Protein AF-A0A3M1JU17-F1 (afdb_monomer_lite)

Foldseek 3Di:
DDDDDDDDDDDDPPDDPPDDDDDDDDDDDDDDDDDDDDDDDDDDPPPDPVVVVVVVVVCVCVVVCVQCVLVVLLCVLLCVLLVVVVVVDPDDDPVLSVLLNVQLVVLSVVLVVVCVVVRVDNVSSVVLSVDPVSVVSSVVSSVVSVVCVVCVVVVVVVVVVVVVVVVVVVVVVVVLVCCVVPNDPPPDPPDDRPVVVVVDPPVVVPPPDD

pLDDT: mean 74.41, std 17.69, range [31.02, 94.75]

Radius of gyration: 36.01 Å; chains: 1; bounding box: 71×90×86 Å

Secondary structure (DSSP, 8-state):
--PPP-PPPP--S-----PPPPPP-----------------------SSHHHHHHHHHHHHHHHHHHTHHHHHHHHHHTHHHHHHHHH-SS--HHHHHHHHHHHHHHHHHHHHHHHHTT--HHHHHHHHH-HHHHHHHHHHHHHHHHHHHHHHHHHHHHHHHHHHHHHHHHHHHHHHHHHHH-GGGSPTTPPPHHHHHH--GGGSSSS--

Sequence (210 aa):
MALPAKRKPPRDPLILPNEALPPVASAAQGQSGQAGQLQTQSAGRSRKRWAGATIKFLVLIVGLGVLAFPTFVVLIGGMVPTLVSILVNERPDRHRIQTIAAFNLSGVVVFLIPLWASGHTVHHAVRLMSDVYTWAVMYTAAALGVGALWLGPQVAAIVSNILAVRKRRKLEAVRAALLDEWGTDLLPEGETSPRDAIGKPDSEATCDRA

Structure (mmCIF, N/CA/C/O backbone):
data_AF-A0A3M1JU17-F1
#
_entry.id   AF-A0A3M1JU17-F1
#
loop_
_atom_site.group_PDB
_atom_site.id
_atom_site.type_symbol
_atom_site.label_atom_id
_atom_site.label_alt_id
_atom_site.label_comp_id
_atom_site.label_asym_id
_atom_site.label_entity_id
_atom_site.label_seq_id
_atom_site.pdbx_PDB_ins_code
_atom_site.Cartn_x
_atom_site.Cartn_y
_atom_site.Cartn_z
_atom_site.occupancy
_atom_site.B_iso_or_equiv
_atom_site.auth_seq_id
_atom_site.auth_comp_id
_atom_site.auth_asym_id
_atom_site.auth_atom_id
_atom_site.pdbx_PDB_model_num
ATOM 1 N N . MET A 1 1 ? -18.975 34.651 66.934 1.00 46.69 1 MET A N 1
ATOM 2 C CA . MET A 1 1 ? -19.829 34.769 65.734 1.00 46.69 1 MET A CA 1
ATOM 3 C C . MET A 1 1 ? -18.914 35.097 64.560 1.00 46.69 1 MET A C 1
ATOM 5 O O . MET A 1 1 ? -18.476 36.230 64.444 1.00 46.69 1 MET A O 1
ATOM 9 N N . ALA A 1 2 ? -18.505 34.084 63.794 1.00 46.91 2 ALA A N 1
ATOM 10 C CA . ALA A 1 2 ? -17.575 34.213 62.669 1.00 46.91 2 ALA A CA 1
ATOM 11 C C . ALA A 1 2 ? -18.160 33.444 61.476 1.00 46.91 2 ALA A C 1
ATOM 13 O O . ALA A 1 2 ? -18.538 32.284 61.622 1.00 46.91 2 ALA A O 1
ATOM 14 N N . LEU A 1 3 ? -18.296 34.110 60.329 1.00 59.66 3 LEU A N 1
ATOM 15 C CA . LEU A 1 3 ? -18.850 33.543 59.096 1.00 59.66 3 LEU A CA 1
ATOM 16 C C . LEU A 1 3 ? -17.753 32.797 58.314 1.00 59.66 3 LEU A C 1
ATOM 18 O O . LEU A 1 3 ? -16.694 33.386 58.090 1.00 59.66 3 LEU A O 1
ATOM 22 N N . PRO A 1 4 ? -17.974 31.556 57.842 1.00 55.59 4 PRO A N 1
ATOM 23 C CA . PRO A 1 4 ? -17.038 30.895 56.941 1.00 55.59 4 PRO A CA 1
ATOM 24 C C . PRO A 1 4 ? -17.289 31.216 55.457 1.00 55.59 4 PRO A C 1
ATOM 26 O O . PRO A 1 4 ? -18.412 31.402 54.991 1.00 55.59 4 PRO A O 1
ATOM 29 N N . ALA A 1 5 ? -16.176 31.263 54.726 1.00 58.47 5 ALA A N 1
ATOM 30 C CA . ALA A 1 5 ? -16.000 31.686 53.344 1.00 58.47 5 ALA A CA 1
ATOM 31 C C . ALA A 1 5 ? -16.849 30.934 52.292 1.00 58.47 5 ALA A C 1
ATOM 33 O O . ALA A 1 5 ? -16.951 29.706 52.301 1.00 58.47 5 ALA A O 1
ATOM 34 N N . LYS A 1 6 ? -17.372 31.690 51.311 1.00 51.47 6 LYS A N 1
ATOM 35 C CA . LYS A 1 6 ? -18.013 31.197 50.076 1.00 51.47 6 LYS A CA 1
ATOM 36 C C . LYS A 1 6 ? -17.068 30.259 49.307 1.00 51.47 6 LYS A C 1
ATOM 38 O O . LYS A 1 6 ? -16.064 30.711 48.761 1.00 51.47 6 LYS A O 1
ATOM 43 N N . ARG A 1 7 ? -17.425 28.977 49.184 1.00 62.12 7 ARG A N 1
ATOM 44 C CA . ARG A 1 7 ? -16.821 28.058 48.200 1.00 62.12 7 ARG A CA 1
ATOM 45 C C . ARG A 1 7 ? -17.537 28.197 46.852 1.00 62.12 7 ARG A C 1
ATOM 47 O O . ARG A 1 7 ? -18.756 28.334 46.800 1.00 62.12 7 ARG A O 1
ATOM 54 N N . LYS A 1 8 ? -16.766 28.190 45.765 1.00 58.03 8 LYS A N 1
ATOM 55 C CA . LYS A 1 8 ? -17.235 28.242 44.370 1.00 58.03 8 LYS A CA 1
ATOM 56 C C . LYS A 1 8 ? -17.681 26.837 43.917 1.00 58.03 8 LYS A C 1
ATOM 58 O O . LYS A 1 8 ? -16.968 25.890 44.245 1.00 58.03 8 LYS A O 1
ATOM 63 N N . PRO A 1 9 ? -18.794 26.674 43.176 1.00 64.00 9 PRO A N 1
ATOM 64 C CA . PRO A 1 9 ? -19.226 25.356 42.710 1.00 64.00 9 PRO A CA 1
ATOM 65 C C . PRO A 1 9 ? -18.346 24.817 41.558 1.00 64.00 9 PRO A C 1
ATOM 67 O O . PRO A 1 9 ? -17.750 25.615 40.819 1.00 64.00 9 PRO A O 1
ATOM 70 N N . PRO A 1 10 ? -18.245 23.481 41.404 1.00 58.03 10 PRO A N 1
ATOM 71 C CA . PRO A 1 10 ? -17.509 22.828 40.320 1.00 58.03 10 PRO A CA 1
ATOM 72 C C . PRO A 1 10 ? -18.199 23.047 38.963 1.00 58.03 10 PRO A C 1
ATOM 74 O O . PRO A 1 10 ? -19.417 23.163 38.880 1.00 58.03 10 PRO A O 1
ATOM 77 N N . ARG A 1 11 ? -17.404 23.165 37.892 1.00 59.81 11 ARG A N 1
ATOM 78 C CA . ARG A 1 11 ? -17.891 23.397 36.523 1.00 59.81 11 ARG A CA 1
ATOM 79 C C . ARG A 1 11 ? -18.294 22.069 35.878 1.00 59.81 11 ARG A C 1
ATOM 81 O O . ARG A 1 11 ? -17.414 21.254 35.608 1.00 59.81 11 ARG A O 1
ATOM 88 N N . ASP A 1 12 ? -19.578 21.899 35.579 1.00 60.88 12 ASP A N 1
ATOM 89 C CA . ASP A 1 12 ? -20.064 20.810 34.728 1.00 60.88 12 ASP A CA 1
ATOM 90 C C . ASP A 1 12 ? -19.633 20.999 33.258 1.00 60.88 12 ASP A C 1
ATOM 92 O O . ASP A 1 12 ? -19.662 22.123 32.748 1.00 60.88 12 ASP A O 1
ATOM 96 N N . PRO A 1 13 ? -19.264 19.921 32.539 1.00 59.16 13 PRO A N 1
ATOM 97 C CA . PRO A 1 13 ? -18.843 19.975 31.137 1.00 59.16 13 PRO A CA 1
ATOM 98 C C . PRO A 1 13 ? -19.988 19.824 30.111 1.00 59.16 13 PRO A C 1
ATOM 100 O O . PRO A 1 13 ? -19.711 19.591 28.937 1.00 59.16 13 PRO A O 1
ATOM 103 N N . LEU A 1 14 ? -21.263 19.943 30.505 1.00 55.81 14 LEU A N 1
ATOM 104 C CA . LEU A 1 14 ? -22.425 19.728 29.619 1.00 55.81 14 LEU A CA 1
ATOM 105 C C . LEU A 1 14 ? -23.250 20.995 29.336 1.00 55.81 14 LEU A C 1
ATOM 107 O O . LEU A 1 14 ? -24.473 20.944 29.260 1.00 55.81 14 LEU A O 1
ATOM 111 N N . ILE A 1 15 ? -22.587 22.133 29.125 1.00 49.81 15 ILE A N 1
ATOM 112 C CA . ILE A 1 15 ? -23.230 23.321 28.548 1.00 49.81 15 ILE A CA 1
ATOM 113 C C . ILE A 1 15 ? -22.789 23.432 27.088 1.00 49.81 15 ILE A C 1
ATOM 115 O O . ILE A 1 15 ? -21.648 23.792 26.797 1.00 49.81 15 ILE A O 1
ATOM 119 N N . LEU A 1 16 ? -23.701 23.100 26.169 1.00 60.12 16 LEU A N 1
ATOM 120 C CA . LEU A 1 16 ? -23.583 23.478 24.762 1.00 60.12 16 LEU A CA 1
ATOM 121 C C . LEU A 1 16 ? -2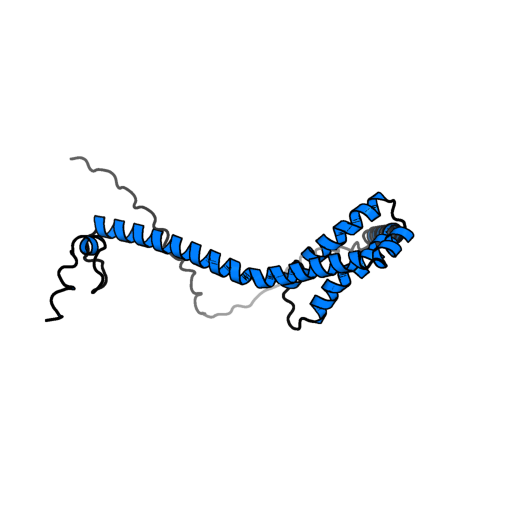3.536 25.016 24.675 1.00 60.12 16 LEU A C 1
ATOM 123 O O . LEU A 1 16 ? -24.403 25.668 25.263 1.00 60.12 16 LEU A O 1
ATOM 127 N N . PRO A 1 17 ? -22.559 25.618 23.973 1.00 55.06 17 PRO A N 1
ATOM 128 C CA . PRO A 1 17 ? -22.559 27.051 23.723 1.00 55.06 17 PRO A CA 1
ATOM 129 C C . PRO A 1 17 ? -23.814 27.428 22.934 1.00 55.06 17 PRO A C 1
ATOM 131 O O . PRO A 1 17 ? -24.043 26.931 21.832 1.00 55.06 17 PRO A O 1
ATOM 134 N N . ASN A 1 18 ? -24.629 28.296 23.525 1.00 60.44 18 ASN A N 1
ATOM 135 C CA . ASN A 1 18 ? -25.727 28.981 22.861 1.00 60.44 18 ASN A CA 1
ATOM 136 C C . ASN A 1 18 ? -25.130 29.962 21.838 1.00 60.44 18 ASN A C 1
ATOM 138 O O . ASN A 1 18 ? -24.892 31.129 22.147 1.00 60.44 18 ASN A O 1
ATOM 142 N N . GLU A 1 19 ? -24.803 29.446 20.653 1.00 53.44 19 GLU A N 1
ATOM 143 C CA . GLU A 1 19 ? -24.539 30.244 19.460 1.00 53.44 19 GLU A CA 1
ATOM 144 C C . GLU A 1 19 ? -25.809 31.028 19.122 1.00 53.44 19 GLU A C 1
ATOM 146 O O . GLU A 1 19 ? -26.894 30.478 18.922 1.00 53.44 19 GLU A O 1
ATOM 151 N N . ALA A 1 20 ? -25.648 32.344 19.130 1.00 49.22 20 ALA A N 1
ATOM 152 C CA . ALA A 1 20 ? -26.689 33.327 18.953 1.00 49.22 20 ALA A CA 1
ATOM 153 C C . ALA A 1 20 ? -27.428 33.152 17.616 1.00 49.22 20 ALA A C 1
ATOM 155 O O . ALA A 1 20 ? -26.837 33.211 16.538 1.00 49.22 20 ALA A O 1
ATOM 156 N N . LEU A 1 21 ? -28.752 33.024 17.696 1.00 51.16 21 LEU A N 1
ATOM 157 C CA . LEU A 1 21 ? -29.654 33.311 16.584 1.00 51.16 21 LEU A CA 1
ATOM 158 C C . LEU A 1 21 ? -29.414 34.757 16.095 1.00 51.16 21 LEU A C 1
ATOM 160 O O . LEU A 1 21 ? -29.373 35.669 16.928 1.00 51.16 21 LEU A O 1
ATOM 164 N N . PRO A 1 22 ? -29.268 35.009 14.781 1.00 62.84 22 PRO A N 1
ATOM 165 C CA . PRO A 1 22 ? -29.087 36.366 14.273 1.00 62.84 22 PRO A CA 1
ATOM 166 C C . PRO A 1 22 ? -30.380 37.192 14.434 1.00 62.84 22 PRO A C 1
ATOM 168 O O . PRO A 1 22 ? -31.469 36.667 14.180 1.00 62.84 22 PRO A O 1
ATOM 171 N N . PRO A 1 23 ? -30.300 38.481 14.821 1.00 58.78 23 PRO A N 1
ATOM 172 C CA . PRO A 1 23 ? -31.476 39.332 14.927 1.00 58.78 23 PRO A CA 1
ATOM 173 C C . PRO A 1 23 ? -32.033 39.706 13.549 1.00 58.78 23 PRO A C 1
ATOM 175 O O . PRO A 1 23 ? -31.312 40.052 12.612 1.00 58.78 23 PRO A O 1
ATOM 178 N N . VAL A 1 24 ? -33.357 39.633 13.470 1.00 56.91 24 VAL A N 1
ATOM 179 C CA . VAL A 1 24 ? -34.195 39.961 12.319 1.00 56.91 24 VAL A CA 1
ATOM 180 C C . VAL A 1 24 ? -34.181 41.476 12.070 1.00 56.91 24 VAL A C 1
ATOM 182 O O . VAL A 1 24 ? -34.155 42.276 13.000 1.00 56.91 24 VAL A O 1
ATOM 185 N N . ALA A 1 25 ? -34.176 41.824 10.786 1.00 50.03 25 ALA A N 1
ATOM 186 C CA . ALA A 1 25 ? -34.120 43.144 10.166 1.00 50.03 25 ALA A CA 1
ATOM 187 C C . ALA A 1 25 ? -34.830 44.314 10.881 1.00 50.03 25 ALA A C 1
ATOM 189 O O . ALA A 1 25 ? -35.977 44.195 11.305 1.00 50.03 25 ALA A O 1
ATOM 190 N N . SER A 1 26 ? -34.209 45.502 10.819 1.00 48.59 26 SER A N 1
ATOM 191 C CA . SER A 1 26 ? -34.940 46.774 10.771 1.00 48.59 26 SER A CA 1
ATOM 192 C C . SER A 1 26 ? -34.165 47.868 10.012 1.00 48.59 26 SER A C 1
ATOM 194 O O . SER A 1 26 ? -33.058 48.243 10.378 1.00 48.59 26 SER A O 1
ATOM 196 N N . ALA A 1 27 ? -34.781 48.263 8.897 1.00 38.38 27 ALA A N 1
ATOM 197 C CA . ALA A 1 27 ? -34.790 49.491 8.094 1.00 38.38 27 ALA A CA 1
ATOM 198 C C . ALA A 1 27 ? -33.829 50.699 8.299 1.00 38.38 27 ALA A C 1
ATOM 200 O O . ALA A 1 27 ? -33.464 51.075 9.406 1.00 38.38 27 ALA A O 1
ATOM 201 N N . ALA A 1 28 ? -33.682 51.404 7.157 1.00 37.22 28 ALA A N 1
ATOM 202 C CA . ALA A 1 28 ? -33.380 52.832 6.907 1.00 37.22 28 ALA A CA 1
ATOM 203 C C . ALA A 1 28 ? -31.900 53.209 6.641 1.00 37.22 28 ALA A C 1
ATOM 205 O O . ALA A 1 28 ? -31.078 53.249 7.544 1.00 37.22 28 ALA A O 1
ATOM 206 N N . GLN A 1 29 ? -31.451 53.295 5.377 1.00 37.50 29 GLN A N 1
ATOM 207 C CA . GLN A 1 29 ? -31.478 54.458 4.453 1.00 37.50 29 GLN A CA 1
ATOM 208 C C . GLN A 1 29 ? -30.711 55.712 4.919 1.00 37.50 29 GLN A C 1
ATOM 210 O O . GLN A 1 29 ? -31.086 56.367 5.882 1.00 37.50 29 GLN A O 1
ATOM 215 N N . GLY A 1 30 ? -29.704 56.095 4.122 1.00 31.02 30 GLY A N 1
ATOM 216 C CA . GLY A 1 30 ? -29.022 57.391 4.178 1.00 31.02 30 GLY A CA 1
ATOM 217 C C . GLY A 1 30 ? -27.814 57.446 3.236 1.00 31.02 30 GLY A C 1
ATOM 218 O O . GLY A 1 30 ? -26.706 57.102 3.628 1.00 31.02 30 GLY A O 1
ATOM 219 N N . GLN A 1 31 ? -28.032 57.833 1.975 1.00 45.66 31 GLN A N 1
ATOM 220 C CA . GLN A 1 31 ? -26.972 58.202 1.025 1.00 45.66 31 GLN A CA 1
ATOM 221 C C . GLN A 1 31 ? -26.433 59.598 1.358 1.00 45.66 31 GLN A C 1
ATOM 223 O O . GLN A 1 31 ? -27.247 60.489 1.570 1.00 45.66 31 GLN A O 1
ATOM 228 N N . SER A 1 32 ? -25.114 59.812 1.263 1.00 35.94 32 SER A N 1
ATOM 229 C CA . SER A 1 32 ? -24.509 61.003 0.626 1.00 35.94 32 SER A CA 1
ATOM 230 C C . SER A 1 32 ? -22.989 61.060 0.835 1.00 35.94 32 SER A C 1
ATOM 232 O O . SER A 1 32 ? -22.534 61.009 1.972 1.00 35.94 32 SER A O 1
ATOM 234 N N . GLY A 1 33 ? -22.229 61.303 -0.243 1.00 31.14 33 GLY A N 1
ATOM 235 C CA . GLY A 1 33 ? -21.039 62.165 -0.164 1.00 31.14 33 GLY A CA 1
ATOM 236 C C . GLY A 1 33 ? -19.656 61.541 -0.402 1.00 31.14 33 GLY A C 1
ATOM 237 O O . GLY A 1 33 ? -19.007 61.121 0.541 1.00 31.14 33 GLY A O 1
ATOM 238 N N . GLN A 1 34 ? -19.201 61.616 -1.661 1.00 41.78 34 GLN A N 1
ATOM 239 C CA . GLN A 1 34 ? -17.898 62.168 -2.104 1.00 41.78 34 GLN A CA 1
ATOM 240 C C . GLN A 1 34 ? -16.593 61.517 -1.586 1.00 41.78 34 GLN A C 1
ATOM 242 O O . GLN A 1 34 ? -16.254 61.540 -0.414 1.00 41.78 34 GLN A O 1
ATOM 247 N N . ALA A 1 35 ? -15.850 60.845 -2.470 1.00 41.06 35 ALA A N 1
ATOM 248 C CA . ALA A 1 35 ? -14.749 61.422 -3.261 1.00 41.06 35 ALA A CA 1
ATOM 249 C C . ALA A 1 35 ? -13.512 61.781 -2.413 1.00 41.06 35 ALA A C 1
ATOM 251 O O . ALA A 1 35 ? -13.408 62.861 -1.846 1.00 41.06 35 ALA A O 1
ATOM 252 N N . GLY A 1 36 ? -12.539 60.868 -2.399 1.00 33.03 36 GLY A N 1
ATOM 253 C CA . GLY A 1 36 ? -11.222 61.069 -1.802 1.00 33.03 36 GLY A CA 1
ATOM 254 C C . GLY A 1 36 ? -10.227 60.083 -2.400 1.00 33.03 36 GLY A C 1
ATOM 255 O O . GLY A 1 36 ? -10.237 58.898 -2.086 1.00 33.03 36 GLY A O 1
ATOM 256 N N . GLN A 1 37 ? -9.421 60.585 -3.328 1.00 46.69 37 GLN A N 1
ATOM 257 C CA . GLN A 1 37 ? -8.329 59.888 -3.994 1.00 46.69 37 GLN A CA 1
ATOM 258 C C . GLN A 1 37 ? -7.306 59.354 -2.984 1.00 46.69 37 GLN A C 1
ATOM 260 O O . GLN A 1 37 ? -6.842 60.121 -2.149 1.00 46.69 37 GLN A O 1
ATOM 265 N N . LEU A 1 38 ? -6.835 58.118 -3.166 1.00 4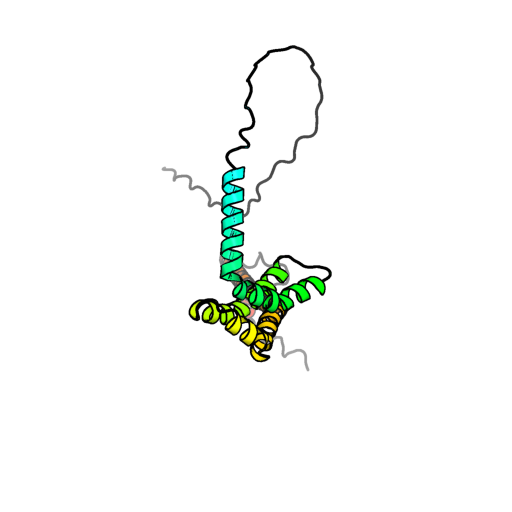7.09 38 LEU A N 1
ATOM 266 C CA . LEU A 1 38 ? -5.427 57.786 -2.945 1.00 47.09 38 LEU A CA 1
ATOM 267 C C . LEU A 1 38 ? -4.954 56.849 -4.055 1.00 47.09 38 LEU A C 1
ATOM 269 O O . LEU A 1 38 ? -5.344 55.688 -4.166 1.00 47.09 38 LEU A O 1
ATOM 273 N N . GLN A 1 39 ? -4.124 57.430 -4.912 1.00 53.19 39 GLN A N 1
ATOM 274 C CA . GLN A 1 39 ? -3.274 56.740 -5.861 1.00 53.19 39 GLN A CA 1
ATOM 275 C C . GLN A 1 39 ? -2.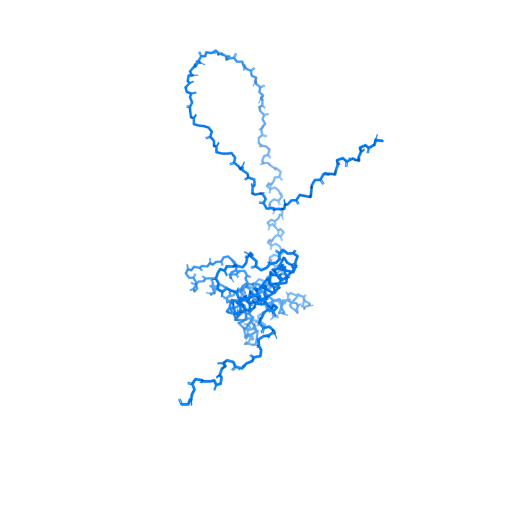296 55.839 -5.100 1.00 53.19 39 GLN A C 1
ATOM 277 O O . GLN A 1 39 ? -1.525 56.340 -4.286 1.00 53.19 39 GLN A O 1
ATOM 282 N N . THR A 1 40 ? -2.224 54.561 -5.474 1.00 42.47 40 THR A N 1
ATOM 283 C CA . THR A 1 40 ? -0.989 53.779 -5.323 1.00 42.47 40 THR A CA 1
ATOM 284 C C . THR A 1 40 ? -0.735 52.972 -6.593 1.00 42.47 40 THR A C 1
ATOM 286 O O . THR A 1 40 ? -1.218 51.864 -6.793 1.00 42.47 40 THR A O 1
ATOM 289 N N . GLN A 1 41 ? -0.043 53.648 -7.504 1.00 49.00 41 GLN A N 1
ATOM 290 C CA . GLN A 1 41 ? 1.069 53.187 -8.335 1.00 49.00 41 GLN A CA 1
ATOM 291 C C . GLN A 1 41 ? 1.280 51.667 -8.529 1.00 49.00 41 GLN A C 1
ATOM 293 O O . GLN A 1 41 ? 1.592 50.923 -7.606 1.00 49.00 41 GLN A O 1
ATOM 298 N N . SER A 1 42 ? 1.228 51.272 -9.808 1.00 49.91 42 SER A N 1
ATOM 299 C CA . SER A 1 42 ? 2.162 50.384 -10.520 1.00 49.91 42 SER A CA 1
ATOM 300 C C . SER A 1 42 ? 2.991 49.384 -9.694 1.00 49.91 42 SER A C 1
ATOM 302 O O . SER A 1 42 ? 4.043 49.723 -9.154 1.00 49.91 42 SER A O 1
ATOM 304 N N . ALA A 1 43 ? 2.651 48.099 -9.822 1.00 41.72 43 ALA A N 1
ATOM 305 C CA . ALA A 1 43 ? 3.621 47.013 -9.714 1.00 41.72 43 ALA A CA 1
ATOM 306 C C . ALA A 1 43 ? 3.583 46.172 -10.997 1.00 41.72 43 ALA A C 1
ATOM 308 O O . ALA A 1 43 ? 2.747 45.284 -11.180 1.00 41.72 43 ALA A O 1
ATOM 309 N N . GLY A 1 44 ? 4.504 46.490 -11.909 1.00 41.81 44 GLY A N 1
ATOM 310 C CA . GLY A 1 44 ? 4.810 45.685 -13.081 1.00 41.81 44 GLY A CA 1
ATOM 311 C C . GLY A 1 44 ? 5.060 44.233 -12.678 1.00 41.81 44 GLY A C 1
ATOM 312 O O . GLY A 1 44 ? 5.905 43.915 -11.842 1.00 41.81 44 GLY A O 1
ATOM 313 N N . ARG A 1 45 ? 4.284 43.341 -13.286 1.00 52.78 45 ARG A N 1
ATOM 314 C CA . ARG A 1 45 ? 4.333 41.897 -13.100 1.00 52.78 45 ARG A CA 1
ATOM 315 C C . ARG A 1 45 ? 5.719 41.371 -13.504 1.00 52.78 45 ARG A C 1
ATOM 317 O O . ARG A 1 45 ? 5.965 41.086 -14.673 1.00 52.78 45 ARG A O 1
ATOM 324 N N . SER A 1 46 ? 6.613 41.202 -12.531 1.00 53.44 46 SER A N 1
ATOM 325 C CA . SER A 1 46 ? 7.906 40.517 -12.678 1.00 53.44 46 SER A CA 1
ATOM 326 C C . SER A 1 46 ? 7.692 39.012 -12.903 1.00 53.44 46 SER A C 1
ATOM 328 O O . SER A 1 46 ? 7.904 38.165 -12.040 1.00 53.44 46 SER A O 1
ATOM 330 N N . ARG A 1 47 ? 7.226 38.659 -14.103 1.00 56.72 47 ARG A N 1
ATOM 331 C CA . ARG A 1 47 ? 7.032 37.284 -14.578 1.00 56.72 47 ARG A CA 1
ATOM 332 C C . ARG A 1 47 ? 8.233 36.871 -15.434 1.00 56.72 47 ARG A C 1
ATOM 334 O O . ARG A 1 47 ? 8.063 36.487 -16.582 1.00 56.72 47 ARG A O 1
ATOM 341 N N . LYS A 1 48 ? 9.469 37.022 -14.936 1.00 52.38 48 LYS A N 1
ATOM 342 C CA . LYS A 1 48 ? 10.661 36.650 -15.735 1.00 52.38 48 LYS A CA 1
ATOM 343 C C . LYS A 1 48 ? 11.771 35.896 -15.003 1.00 52.38 48 LYS A C 1
ATOM 345 O O . LYS A 1 48 ? 12.682 35.401 -15.652 1.00 52.38 48 LYS A O 1
ATOM 350 N N . ARG A 1 49 ? 11.667 35.688 -13.684 1.00 52.19 49 ARG A N 1
ATOM 351 C CA . ARG A 1 49 ? 12.611 34.823 -12.938 1.00 52.19 49 ARG A CA 1
ATOM 352 C C . ARG A 1 49 ? 12.189 33.348 -12.880 1.00 52.19 49 ARG A C 1
ATOM 354 O O . ARG A 1 49 ? 12.984 32.508 -12.483 1.00 52.19 49 ARG A O 1
ATOM 361 N N . TRP A 1 50 ? 10.959 33.026 -13.290 1.00 53.59 50 TRP A N 1
ATOM 362 C CA . TRP A 1 50 ? 10.385 31.679 -13.151 1.00 53.59 50 TRP A CA 1
ATOM 363 C C . TRP A 1 50 ? 10.524 30.835 -14.428 1.00 53.59 50 TRP A C 1
ATOM 365 O O . TRP A 1 50 ? 10.478 29.613 -14.353 1.00 53.59 50 TRP A O 1
ATOM 375 N N . ALA A 1 51 ? 10.771 31.457 -15.589 1.00 57.91 51 ALA A N 1
ATOM 376 C CA . ALA A 1 51 ? 10.995 30.750 -16.857 1.00 57.91 51 ALA A CA 1
ATOM 377 C C . ALA A 1 51 ? 12.346 30.001 -16.882 1.00 57.91 51 ALA A C 1
ATOM 379 O O . ALA A 1 51 ? 12.428 28.864 -17.329 1.00 57.91 51 ALA A O 1
ATOM 380 N N . GLY A 1 52 ? 13.410 30.592 -16.326 1.00 61.12 52 GLY A N 1
ATOM 381 C CA . GLY A 1 52 ? 14.716 29.923 -16.230 1.00 61.12 52 GLY A CA 1
ATOM 382 C C . GLY A 1 52 ? 14.743 28.786 -15.202 1.00 61.12 52 GLY A C 1
ATOM 383 O O . GLY A 1 52 ? 15.405 27.776 -15.420 1.00 61.12 52 GLY A O 1
ATOM 384 N N . ALA A 1 53 ? 13.999 28.925 -14.100 1.00 71.31 53 ALA A N 1
ATOM 385 C CA . ALA A 1 53 ? 13.858 27.873 -13.093 1.00 71.31 53 ALA A CA 1
ATOM 386 C C . ALA A 1 53 ? 13.018 26.696 -13.614 1.00 71.31 53 ALA A C 1
ATOM 388 O O . ALA A 1 53 ? 13.390 25.548 -13.403 1.00 71.31 53 ALA A O 1
ATOM 389 N N . THR A 1 54 ? 11.941 26.972 -14.355 1.00 79.69 54 THR A N 1
ATOM 390 C CA . THR A 1 54 ? 11.101 25.931 -14.973 1.00 79.69 54 THR A CA 1
ATOM 391 C C . THR A 1 54 ? 11.825 25.181 -16.086 1.00 79.69 54 THR A C 1
ATOM 393 O O . THR A 1 54 ? 11.734 23.961 -16.122 1.00 79.69 54 THR A O 1
ATOM 396 N N . ILE A 1 55 ? 12.615 25.852 -16.933 1.00 82.88 55 ILE A N 1
ATOM 397 C CA . ILE A 1 55 ? 13.412 25.172 -17.970 1.00 82.88 55 ILE A CA 1
ATOM 398 C C . ILE A 1 55 ? 14.520 24.312 -17.347 1.00 82.88 55 ILE A C 1
ATOM 400 O O . ILE A 1 55 ? 14.688 23.165 -17.746 1.00 82.88 55 ILE A O 1
ATOM 404 N N . LYS A 1 56 ? 15.244 24.806 -16.331 1.00 81.06 56 LYS A N 1
ATOM 405 C CA . LYS A 1 56 ? 16.250 23.998 -15.613 1.00 81.06 56 LYS A CA 1
ATOM 406 C C . LYS A 1 56 ? 15.625 22.794 -14.909 1.00 81.06 56 LYS A C 1
ATOM 408 O O . LYS A 1 56 ? 16.194 21.711 -14.948 1.00 81.06 56 LYS A O 1
ATOM 413 N N . PHE A 1 57 ? 14.451 22.972 -14.308 1.00 85.00 57 PHE A N 1
ATOM 414 C CA . PHE A 1 57 ? 13.691 21.889 -13.690 1.00 85.00 57 PHE A CA 1
ATOM 415 C C . PHE A 1 57 ? 13.203 20.865 -14.725 1.00 85.00 57 PHE A C 1
ATOM 417 O O . PHE A 1 57 ? 13.306 19.667 -14.491 1.00 85.00 57 PHE A O 1
ATOM 424 N N . LEU A 1 58 ? 12.754 21.315 -15.899 1.00 86.12 58 LEU A N 1
ATOM 425 C CA . LEU A 1 58 ? 12.345 20.440 -16.996 1.00 86.12 58 LEU A CA 1
ATOM 426 C C . LEU A 1 58 ? 13.532 19.649 -17.563 1.00 86.12 58 LEU A C 1
ATOM 428 O O . LEU A 1 58 ? 13.421 18.447 -17.755 1.00 86.12 58 LEU A O 1
ATOM 432 N N . VAL A 1 59 ? 14.684 20.292 -17.779 1.00 83.62 59 VAL A N 1
ATOM 433 C CA . VAL A 1 59 ? 15.913 19.625 -18.245 1.00 83.62 59 VAL A CA 1
ATOM 434 C C . VAL A 1 59 ? 16.437 18.641 -17.200 1.00 83.62 59 VAL A C 1
ATOM 436 O O . VAL A 1 59 ? 16.871 17.554 -17.564 1.00 83.62 59 VAL A O 1
ATOM 439 N N . LEU A 1 60 ? 16.344 18.972 -15.909 1.00 80.44 60 LEU A N 1
ATOM 440 C CA . LEU A 1 60 ? 16.651 18.042 -14.822 1.00 80.44 60 LEU A CA 1
ATOM 441 C C . LEU A 1 60 ? 15.703 16.834 -14.845 1.00 80.44 60 LEU A C 1
ATOM 443 O O . LEU A 1 60 ? 16.170 15.707 -14.758 1.00 80.44 60 LEU A O 1
ATOM 447 N N . ILE A 1 61 ? 14.393 17.053 -15.006 1.00 79.12 61 ILE A N 1
ATOM 448 C CA . ILE A 1 61 ? 13.392 15.981 -15.107 1.00 79.12 61 ILE A CA 1
ATOM 449 C C . ILE A 1 61 ? 13.639 15.104 -16.331 1.00 79.12 61 ILE A C 1
ATOM 451 O O . ILE A 1 61 ? 13.559 13.888 -16.223 1.00 79.12 61 ILE A O 1
ATOM 455 N N . VAL A 1 62 ? 13.946 15.695 -17.484 1.00 78.38 62 VAL A N 1
ATOM 456 C CA . VAL A 1 62 ? 14.203 14.952 -18.722 1.00 78.38 62 VAL A CA 1
ATOM 457 C C . VAL A 1 62 ? 15.534 14.205 -18.634 1.00 78.38 62 VAL A C 1
ATOM 459 O O . VAL A 1 62 ? 15.590 13.032 -18.984 1.00 78.38 62 VAL A O 1
ATOM 462 N N . GLY A 1 63 ? 16.589 14.828 -18.105 1.00 73.12 63 GLY A N 1
ATOM 463 C CA . GLY A 1 63 ? 17.892 14.191 -17.898 1.00 73.12 63 GLY A CA 1
ATOM 464 C C . GLY A 1 63 ? 17.832 13.048 -16.883 1.00 73.12 63 GLY A C 1
ATOM 465 O O . GLY A 1 63 ? 18.342 11.961 -17.149 1.00 73.12 63 GLY A O 1
ATOM 466 N N . LEU A 1 64 ? 17.133 13.253 -15.762 1.00 70.69 64 LEU A N 1
ATOM 467 C CA . LEU A 1 64 ? 16.827 12.193 -14.803 1.00 70.69 64 LEU A CA 1
ATOM 468 C C . LEU A 1 64 ? 15.922 11.132 -15.438 1.00 70.69 64 LEU A C 1
ATOM 470 O O . LEU A 1 64 ? 16.123 9.953 -15.197 1.00 70.69 64 LEU A O 1
ATOM 474 N N . GLY A 1 65 ? 14.980 11.535 -16.291 1.00 70.69 65 GLY A N 1
ATOM 475 C CA . GLY A 1 65 ? 14.072 10.666 -17.036 1.00 70.69 65 GLY A CA 1
ATOM 476 C C . GLY A 1 65 ? 14.784 9.689 -17.965 1.00 70.69 65 GLY A C 1
ATOM 477 O O . GLY A 1 65 ? 14.459 8.506 -17.982 1.00 70.69 65 GLY A O 1
ATOM 478 N N . VAL A 1 66 ? 15.796 10.169 -18.689 1.00 70.62 66 VAL A N 1
ATOM 479 C CA . VAL A 1 66 ? 16.637 9.347 -19.569 1.00 70.62 66 VAL A CA 1
ATOM 480 C C . VAL A 1 66 ? 17.519 8.402 -18.752 1.00 70.62 66 VAL A C 1
ATOM 482 O O . VAL A 1 66 ? 17.599 7.217 -19.069 1.00 70.62 66 VAL A O 1
ATOM 485 N N . LEU A 1 67 ? 18.127 8.884 -17.663 1.00 67.25 67 LEU A N 1
ATOM 486 C CA . LEU A 1 67 ? 18.946 8.049 -16.777 1.00 67.25 67 LEU A CA 1
ATOM 487 C C . LEU A 1 67 ? 18.107 6.994 -16.028 1.00 67.25 67 LEU A C 1
ATOM 489 O O . LEU A 1 67 ? 18.564 5.888 -15.760 1.00 67.25 67 LEU A O 1
ATOM 493 N N . ALA A 1 68 ? 16.855 7.329 -15.725 1.00 77.81 68 ALA A N 1
ATOM 494 C CA . ALA A 1 68 ? 15.897 6.492 -15.022 1.00 77.81 68 ALA A CA 1
ATOM 495 C C . ALA A 1 68 ? 14.964 5.729 -15.976 1.00 77.81 68 ALA A C 1
ATOM 497 O O . ALA A 1 68 ? 13.992 5.128 -15.517 1.00 77.81 68 ALA A O 1
ATOM 498 N N . PHE A 1 69 ? 15.242 5.695 -17.284 1.00 83.06 69 PHE A N 1
ATOM 499 C CA . PHE A 1 69 ? 14.405 5.006 -18.273 1.00 83.06 69 PHE A CA 1
ATOM 500 C C . PHE A 1 69 ? 14.040 3.558 -17.879 1.00 83.06 69 PHE A C 1
ATOM 502 O O . PHE A 1 69 ? 12.853 3.225 -17.915 1.00 83.06 69 PHE A O 1
ATOM 509 N N . PRO A 1 70 ? 14.977 2.711 -17.393 1.00 83.38 70 PRO A N 1
ATOM 510 C CA . PRO A 1 70 ? 14.640 1.359 -16.936 1.00 83.38 70 PRO A CA 1
ATOM 511 C C . PRO A 1 70 ? 13.625 1.353 -15.785 1.00 83.38 70 PRO A C 1
ATOM 513 O O . PRO A 1 70 ? 12.776 0.470 -15.701 1.00 83.38 70 PRO A O 1
ATOM 516 N N . THR A 1 71 ? 13.684 2.357 -14.906 1.00 85.12 71 THR A N 1
ATOM 517 C CA . THR A 1 71 ? 12.774 2.485 -13.761 1.00 85.12 71 THR A CA 1
ATOM 518 C C . THR A 1 71 ? 11.378 2.918 -14.200 1.00 85.12 71 THR A C 1
ATOM 520 O O . THR A 1 71 ? 10.399 2.401 -13.671 1.00 85.12 71 THR A O 1
ATOM 523 N N . PHE A 1 72 ? 11.268 3.788 -15.212 1.00 85.44 72 PHE A N 1
ATOM 524 C CA . PHE A 1 72 ? 9.982 4.181 -15.791 1.00 85.44 72 PHE A CA 1
ATOM 525 C C . PHE A 1 72 ? 9.278 3.003 -16.457 1.00 85.44 72 PHE A C 1
ATOM 527 O O . PHE A 1 72 ? 8.078 2.837 -16.265 1.00 85.44 72 PHE A O 1
ATOM 534 N N . VAL A 1 73 ? 10.014 2.159 -17.186 1.00 86.25 73 VAL A N 1
ATOM 535 C CA . VAL A 1 73 ? 9.454 0.952 -17.813 1.00 86.25 73 VAL A CA 1
ATOM 536 C C . VAL A 1 73 ? 8.861 0.016 -16.756 1.00 86.25 73 VAL A C 1
ATOM 538 O O . VAL A 1 73 ? 7.710 -0.399 -16.880 1.00 86.25 73 VAL A O 1
ATOM 541 N N . VAL A 1 74 ? 9.609 -0.256 -15.681 1.00 87.12 74 VAL A N 1
ATOM 542 C CA . VAL A 1 74 ? 9.136 -1.111 -14.579 1.00 87.12 74 VAL A CA 1
ATOM 543 C C . VAL A 1 74 ? 7.972 -0.472 -13.822 1.00 87.12 74 VAL A C 1
ATOM 545 O O . VAL A 1 74 ? 7.027 -1.168 -13.467 1.00 87.12 74 VAL A O 1
ATOM 548 N N . LEU A 1 75 ? 7.998 0.844 -13.595 1.00 88.25 75 LEU A N 1
ATOM 549 C CA . LEU A 1 75 ? 6.909 1.559 -12.926 1.00 88.25 75 LEU A CA 1
ATOM 550 C C . LEU A 1 75 ? 5.623 1.542 -13.751 1.00 88.25 75 LEU A C 1
ATOM 552 O O . LEU A 1 75 ? 4.567 1.242 -13.205 1.00 88.25 75 LEU A O 1
ATOM 556 N N . ILE A 1 76 ? 5.693 1.835 -15.050 1.00 87.50 76 ILE A N 1
ATOM 557 C CA . ILE A 1 76 ? 4.515 1.831 -15.927 1.00 87.50 76 ILE A CA 1
ATOM 558 C C . ILE A 1 76 ? 3.930 0.420 -16.009 1.00 87.50 76 ILE A C 1
ATOM 560 O O . ILE A 1 76 ? 2.724 0.266 -15.838 1.00 87.50 76 ILE A O 1
ATOM 564 N N . GLY A 1 77 ? 4.773 -0.602 -16.199 1.00 87.69 77 GLY A N 1
ATOM 565 C CA . GLY A 1 77 ? 4.336 -2.000 -16.219 1.00 87.69 77 GLY A CA 1
ATOM 566 C C . GLY A 1 77 ? 3.745 -2.455 -14.881 1.00 87.69 77 GLY A C 1
ATOM 567 O O . GLY A 1 77 ? 2.655 -3.020 -14.836 1.00 87.69 77 GLY A O 1
ATOM 568 N N . GLY A 1 78 ? 4.415 -2.146 -13.771 1.00 85.81 78 GLY A N 1
ATOM 569 C CA . GLY A 1 78 ? 3.993 -2.573 -12.437 1.00 85.81 78 GLY A CA 1
ATOM 570 C C . GLY A 1 78 ? 2.772 -1.840 -11.888 1.00 85.81 78 GLY A C 1
ATOM 571 O O . GLY A 1 78 ? 2.013 -2.416 -11.111 1.00 85.81 78 GLY A O 1
ATOM 572 N N . MET A 1 79 ? 2.526 -0.605 -12.333 1.00 89.50 79 MET A N 1
ATOM 573 C CA . MET A 1 79 ? 1.335 0.168 -11.975 1.00 89.50 79 MET A CA 1
ATOM 574 C C . MET A 1 79 ? 0.092 -0.216 -12.791 1.00 89.50 79 MET A C 1
ATOM 576 O O . MET A 1 79 ? -0.999 0.244 -12.449 1.00 89.50 79 MET A O 1
ATOM 580 N N . VAL A 1 80 ? 0.186 -1.077 -13.815 1.00 91.19 80 VAL A N 1
ATOM 581 C CA . VAL A 1 80 ? -0.979 -1.534 -14.607 1.00 91.19 80 VAL A CA 1
ATOM 582 C C . VAL A 1 80 ? -2.158 -2.002 -13.738 1.00 91.19 80 VAL A C 1
ATOM 584 O O . VAL A 1 80 ? -3.274 -1.544 -13.984 1.00 91.19 80 VAL A O 1
ATOM 587 N N . PRO A 1 81 ? -1.981 -2.817 -12.680 1.00 85.44 81 PRO A N 1
ATOM 588 C CA . PRO A 1 81 ? -3.100 -3.250 -11.844 1.00 85.44 81 PRO A CA 1
ATOM 589 C C . PRO A 1 81 ? -3.796 -2.086 -11.118 1.00 85.44 81 PRO A C 1
ATOM 591 O O . PRO A 1 81 ? -5.006 -2.129 -10.899 1.00 85.44 81 PRO A O 1
ATOM 594 N N . THR A 1 82 ? -3.069 -1.013 -10.780 1.00 88.62 82 THR A N 1
ATOM 595 C CA . THR A 1 82 ? -3.676 0.200 -10.202 1.00 88.62 82 THR A CA 1
ATOM 596 C C . THR A 1 82 ? -4.516 0.945 -11.233 1.00 88.62 82 THR A C 1
ATOM 598 O O . THR A 1 82 ? -5.628 1.361 -10.915 1.00 88.62 82 THR A O 1
ATOM 601 N N . LEU A 1 83 ? -4.049 1.030 -12.483 1.00 88.25 83 LEU A N 1
ATOM 602 C CA . LEU A 1 83 ? -4.814 1.612 -13.586 1.00 88.25 83 LEU A CA 1
ATOM 603 C C . LEU A 1 83 ? -6.093 0.812 -13.831 1.00 88.25 83 LEU A C 1
ATOM 605 O O . LEU A 1 83 ? -7.174 1.393 -13.862 1.00 88.25 83 LEU A O 1
ATOM 609 N N . VAL A 1 84 ? -5.991 -0.520 -13.896 1.00 86.69 84 VAL A N 1
ATOM 610 C CA . VAL A 1 84 ? -7.155 -1.412 -14.012 1.00 86.69 84 VAL A CA 1
ATOM 611 C C . VAL A 1 84 ? -8.145 -1.150 -12.879 1.00 86.69 84 VAL A C 1
ATOM 613 O O . VAL A 1 84 ? -9.337 -1.004 -13.131 1.00 86.69 84 VAL A O 1
ATOM 616 N N . SER A 1 85 ? -7.667 -1.004 -11.640 1.00 84.38 85 SER A N 1
ATOM 617 C CA . SER A 1 85 ? -8.546 -0.701 -10.506 1.00 84.38 85 SER A CA 1
ATOM 618 C C . SER A 1 85 ? -9.257 0.649 -10.640 1.00 84.38 85 SER A C 1
ATOM 620 O O . SER A 1 85 ? -10.393 0.775 -10.203 1.00 84.38 85 SER A O 1
ATOM 622 N N . ILE A 1 86 ? -8.642 1.659 -11.256 1.00 86.38 86 ILE A N 1
ATOM 623 C CA . ILE A 1 86 ? -9.298 2.951 -11.495 1.00 86.38 86 ILE A CA 1
ATOM 624 C C . ILE A 1 86 ? -10.369 2.797 -12.580 1.00 86.38 86 ILE A C 1
ATOM 626 O O . ILE A 1 86 ? -11.465 3.322 -12.423 1.00 86.38 86 ILE A O 1
ATOM 630 N N . LEU A 1 87 ? -10.072 2.045 -13.644 1.00 87.38 87 LEU A N 1
ATOM 631 C CA . LEU A 1 87 ? -10.978 1.851 -14.779 1.00 87.38 87 LEU A CA 1
ATOM 632 C C . LEU A 1 87 ? -12.206 0.997 -14.432 1.00 87.38 87 LEU A C 1
ATOM 634 O O . LEU A 1 87 ? -13.301 1.294 -14.895 1.00 87.38 87 LEU A O 1
ATOM 638 N N . VAL A 1 88 ? -12.041 -0.053 -13.625 1.00 86.69 88 VAL A N 1
ATOM 639 C CA . VAL A 1 88 ? -13.132 -0.973 -13.246 1.00 86.69 88 VAL A CA 1
ATOM 640 C C . VAL A 1 88 ? -14.150 -0.310 -12.308 1.00 86.69 88 VAL A C 1
ATOM 642 O O . VAL A 1 88 ? -15.278 -0.773 -12.169 1.00 86.69 88 VAL A O 1
ATOM 645 N N . ASN A 1 89 ? -13.770 0.778 -11.641 1.00 80.44 89 ASN A N 1
ATOM 646 C CA . ASN A 1 89 ? -14.540 1.355 -10.554 1.00 80.44 89 ASN A CA 1
ATOM 647 C C . ASN A 1 89 ? -15.302 2.613 -10.993 1.00 80.44 89 ASN A C 1
ATOM 649 O O . ASN A 1 89 ? -14.720 3.684 -11.109 1.00 80.44 89 ASN A O 1
ATOM 653 N N . GLU A 1 90 ? -16.626 2.505 -11.132 1.00 74.56 90 GLU A N 1
ATOM 654 C CA . GLU A 1 90 ? -17.508 3.617 -11.541 1.00 74.56 90 GLU A CA 1
ATOM 655 C C . GLU A 1 90 ? -17.547 4.775 -10.529 1.00 74.56 90 GLU A C 1
ATOM 657 O O . GLU A 1 90 ? -17.722 5.937 -10.893 1.00 74.56 90 GLU A O 1
ATOM 662 N N . ARG A 1 91 ? -17.374 4.464 -9.237 1.00 78.88 91 ARG A N 1
ATOM 663 C CA . ARG A 1 91 ? -17.285 5.447 -8.145 1.00 78.88 91 ARG A CA 1
ATOM 664 C C . ARG A 1 91 ? -15.963 5.288 -7.404 1.00 78.88 91 ARG A C 1
ATOM 666 O O . ARG A 1 91 ? -15.899 4.597 -6.379 1.00 78.88 91 ARG A O 1
ATOM 673 N N . PRO A 1 92 ? -14.882 5.868 -7.937 1.00 73.19 92 PRO A N 1
ATOM 674 C CA . PRO A 1 92 ? -13.600 5.856 -7.268 1.00 73.19 92 PRO A CA 1
ATOM 675 C C . PRO A 1 92 ? -13.621 6.841 -6.096 1.00 73.19 92 PRO A C 1
ATOM 677 O O . PRO A 1 92 ? -13.619 8.055 -6.288 1.00 73.19 92 PRO A O 1
ATOM 680 N N . ASP A 1 93 ? -13.628 6.337 -4.866 1.00 85.75 93 ASP A N 1
ATOM 681 C CA . ASP A 1 93 ? -13.292 7.163 -3.715 1.00 85.75 93 ASP A CA 1
ATOM 682 C C . ASP A 1 93 ? -11.768 7.331 -3.640 1.00 85.75 93 ASP A C 1
ATOM 684 O O . ASP A 1 93 ? -10.987 6.420 -3.939 1.00 85.75 93 ASP A O 1
ATOM 688 N N . ARG A 1 94 ? -11.330 8.535 -3.261 1.00 84.25 94 ARG A N 1
ATOM 689 C CA . ARG A 1 94 ? -9.907 8.897 -3.265 1.00 84.25 94 ARG A CA 1
ATOM 690 C C . ARG A 1 94 ? -9.082 7.992 -2.349 1.00 84.25 94 ARG A C 1
ATOM 692 O O . ARG A 1 94 ? -7.934 7.695 -2.670 1.00 84.25 94 ARG A O 1
ATOM 699 N N . HIS A 1 95 ? -9.665 7.545 -1.240 1.00 88.06 95 HIS A N 1
ATOM 700 C CA . HIS A 1 95 ? -8.987 6.717 -0.250 1.00 88.06 95 HIS A CA 1
ATOM 701 C C . HIS A 1 95 ? -8.759 5.291 -0.757 1.00 88.06 95 HIS A C 1
ATOM 703 O O . HIS A 1 95 ? -7.639 4.799 -0.668 1.00 88.06 95 HIS A O 1
ATOM 709 N N . ARG A 1 96 ? -9.754 4.662 -1.391 1.00 87.00 96 ARG A N 1
ATOM 710 C CA . ARG A 1 96 ? -9.638 3.318 -1.970 1.00 87.00 96 ARG A CA 1
ATOM 711 C C . ARG A 1 96 ? -8.556 3.225 -3.028 1.00 87.00 96 ARG A C 1
ATOM 713 O O . ARG A 1 96 ? -7.739 2.308 -2.980 1.00 87.00 96 ARG A O 1
ATOM 720 N N . ILE A 1 97 ? -8.513 4.192 -3.948 1.00 88.50 97 ILE A N 1
ATOM 721 C CA . ILE A 1 97 ? -7.451 4.239 -4.960 1.00 88.50 97 ILE A CA 1
ATOM 722 C C . ILE A 1 97 ? -6.091 4.402 -4.284 1.00 88.50 97 ILE A C 1
ATOM 724 O O . ILE A 1 97 ? -5.159 3.684 -4.631 1.00 88.50 97 ILE A O 1
ATOM 728 N N . GLN A 1 98 ? -5.967 5.308 -3.310 1.00 90.75 98 GLN A N 1
ATOM 729 C CA . GLN A 1 98 ? -4.705 5.523 -2.599 1.00 90.75 98 GLN A CA 1
ATOM 730 C C . GLN A 1 98 ? -4.228 4.263 -1.869 1.00 90.75 98 GLN A C 1
ATOM 732 O O . GLN A 1 98 ? -3.038 3.964 -1.915 1.00 90.75 98 GLN A O 1
ATOM 737 N N . THR A 1 99 ? -5.129 3.496 -1.251 1.00 91.69 99 THR A N 1
ATOM 738 C CA . THR A 1 99 ? -4.786 2.235 -0.583 1.00 91.69 99 THR A CA 1
ATOM 739 C C . THR A 1 99 ? -4.288 1.187 -1.575 1.00 91.69 99 THR A C 1
ATOM 741 O O . THR A 1 99 ? -3.216 0.621 -1.370 1.00 91.69 99 THR A O 1
ATOM 744 N N . ILE A 1 100 ? -5.015 0.952 -2.672 1.00 91.38 100 ILE A N 1
ATOM 745 C CA . ILE A 1 100 ? -4.617 -0.033 -3.694 1.00 91.38 100 ILE A CA 1
ATOM 746 C C . ILE A 1 100 ? -3.295 0.386 -4.347 1.00 91.38 100 ILE A C 1
ATOM 748 O O . ILE A 1 100 ? -2.404 -0.443 -4.527 1.00 91.38 100 ILE A O 1
ATOM 752 N N . ALA A 1 101 ? -3.144 1.678 -4.651 1.00 90.88 101 ALA A N 1
ATOM 753 C CA . ALA A 1 101 ? -1.925 2.229 -5.226 1.00 90.88 101 ALA A CA 1
ATOM 754 C C . ALA A 1 101 ? -0.728 2.084 -4.281 1.00 90.88 101 ALA A C 1
ATOM 756 O O . ALA A 1 101 ? 0.339 1.681 -4.728 1.00 90.88 101 ALA A O 1
ATOM 757 N N . ALA A 1 102 ? -0.897 2.347 -2.981 1.00 92.38 102 ALA A N 1
ATOM 758 C CA . ALA A 1 102 ? 0.169 2.186 -1.994 1.00 92.38 102 ALA A CA 1
ATOM 759 C C . ALA A 1 102 ? 0.605 0.720 -1.851 1.00 92.38 102 ALA A C 1
ATOM 761 O O . ALA A 1 102 ? 1.802 0.430 -1.842 1.00 92.38 102 ALA A O 1
ATOM 762 N N . PHE A 1 103 ? -0.353 -0.209 -1.794 1.00 93.31 103 PHE A N 1
ATOM 763 C CA . PHE A 1 103 ? -0.062 -1.640 -1.715 1.00 93.31 103 PHE A CA 1
ATOM 764 C C . PHE A 1 103 ? 0.638 -2.161 -2.976 1.00 93.31 103 PHE A C 1
ATOM 766 O O . PHE A 1 103 ? 1.668 -2.824 -2.870 1.00 93.31 103 PHE A O 1
ATOM 773 N N . ASN A 1 104 ? 0.138 -1.818 -4.167 1.00 93.56 104 ASN A N 1
ATOM 774 C CA . ASN A 1 104 ? 0.796 -2.184 -5.421 1.00 93.56 104 ASN A CA 1
ATOM 775 C C . ASN A 1 104 ? 2.205 -1.566 -5.508 1.00 93.56 104 ASN A C 1
ATOM 777 O O . ASN A 1 104 ? 3.163 -2.282 -5.794 1.00 93.56 104 ASN A O 1
ATOM 781 N N . LEU A 1 105 ? 2.358 -0.276 -5.184 1.00 92.00 105 LEU A N 1
ATOM 782 C CA . LEU A 1 105 ? 3.653 0.407 -5.209 1.00 92.00 105 LEU A CA 1
ATOM 783 C C . LEU A 1 105 ? 4.659 -0.261 -4.277 1.00 92.00 105 LEU A C 1
ATOM 785 O O . LEU A 1 105 ? 5.807 -0.440 -4.671 1.00 92.00 105 LEU A O 1
ATOM 789 N N . SER A 1 106 ? 4.233 -0.703 -3.093 1.00 93.19 106 SER A N 1
ATOM 790 C CA . SER A 1 106 ? 5.084 -1.498 -2.207 1.00 93.19 106 SER A CA 1
ATOM 791 C C . SER A 1 106 ? 5.592 -2.773 -2.888 1.00 93.19 106 SER A C 1
ATOM 793 O O . SER A 1 106 ? 6.758 -3.115 -2.718 1.00 93.19 106 SER A O 1
ATOM 795 N N . GLY A 1 107 ? 4.756 -3.456 -3.676 1.00 90.06 107 GLY A N 1
ATOM 796 C CA . GLY A 1 107 ? 5.159 -4.629 -4.457 1.00 90.06 107 GLY A CA 1
ATOM 797 C C . GLY A 1 107 ? 6.140 -4.290 -5.584 1.00 90.06 107 GLY A C 1
ATOM 798 O O . GLY A 1 107 ? 7.108 -5.013 -5.799 1.00 90.06 107 GLY A O 1
ATOM 799 N N . VAL A 1 108 ? 5.949 -3.156 -6.262 1.00 89.81 108 VAL A N 1
ATOM 800 C CA . VAL A 1 108 ? 6.859 -2.683 -7.320 1.00 89.81 108 VAL A CA 1
ATOM 801 C C . VAL A 1 108 ? 8.217 -2.252 -6.756 1.00 89.81 108 VAL A C 1
ATOM 803 O O . VAL A 1 108 ? 9.250 -2.517 -7.370 1.00 89.81 108 VAL A O 1
ATOM 806 N N . VAL A 1 109 ? 8.248 -1.641 -5.567 1.00 90.00 109 VAL A N 1
ATOM 807 C CA . VAL A 1 109 ? 9.486 -1.175 -4.916 1.00 90.00 109 VAL A CA 1
ATOM 808 C C . VAL A 1 109 ? 10.459 -2.324 -4.636 1.00 90.00 109 VAL A C 1
ATOM 810 O O . VAL A 1 109 ? 11.662 -2.139 -4.810 1.00 90.00 109 VAL A O 1
ATOM 813 N N . VAL A 1 110 ? 9.967 -3.522 -4.296 1.00 88.50 110 VAL A N 1
ATOM 814 C CA . VAL A 1 110 ? 10.815 -4.714 -4.077 1.00 88.50 110 VAL A CA 1
ATOM 815 C C . VAL A 1 110 ? 11.679 -5.028 -5.302 1.00 88.50 110 VAL A C 1
ATOM 817 O O . VAL A 1 110 ? 12.830 -5.430 -5.164 1.00 88.50 110 VAL A O 1
ATOM 820 N N . PHE A 1 111 ? 11.153 -4.783 -6.500 1.00 86.88 111 PHE A N 1
ATOM 821 C CA . PHE A 1 111 ? 11.852 -4.978 -7.770 1.00 86.88 111 PHE A CA 1
ATOM 822 C C . PHE A 1 111 ? 12.678 -3.764 -8.208 1.00 86.88 111 PHE A C 1
ATOM 824 O O . PHE A 1 111 ? 13.619 -3.893 -8.992 1.00 86.88 111 PHE A O 1
ATOM 831 N N . LEU A 1 112 ? 12.358 -2.584 -7.680 1.00 86.31 112 LEU A N 1
ATOM 832 C CA . LEU A 1 112 ? 13.071 -1.343 -7.961 1.00 86.31 112 LEU A CA 1
ATOM 833 C C . LEU A 1 112 ? 14.415 -1.274 -7.218 1.00 86.31 112 LEU A C 1
ATOM 835 O O . LEU A 1 112 ? 15.405 -0.818 -7.783 1.00 86.31 112 LEU A O 1
ATOM 839 N N . ILE A 1 113 ? 14.478 -1.801 -5.991 1.00 86.19 113 ILE A N 1
ATOM 840 C CA . ILE A 1 113 ? 15.704 -1.871 -5.177 1.00 86.19 113 ILE A CA 1
ATOM 841 C C . ILE A 1 113 ? 16.862 -2.588 -5.904 1.00 86.19 113 ILE A C 1
ATOM 843 O O . ILE A 1 113 ? 17.928 -1.982 -6.044 1.00 86.19 113 ILE A O 1
ATOM 847 N N . PRO A 1 114 ? 16.709 -3.834 -6.404 1.00 83.56 114 PRO A N 1
ATOM 848 C CA . PRO A 1 114 ? 17.791 -4.513 -7.114 1.00 83.56 114 PRO A CA 1
ATOM 849 C C . PRO A 1 114 ? 18.129 -3.827 -8.442 1.00 83.56 114 PRO A C 1
ATOM 851 O O . PRO A 1 114 ? 19.290 -3.809 -8.839 1.00 83.56 114 PRO A O 1
ATOM 854 N N . LEU A 1 115 ? 17.152 -3.201 -9.106 1.00 83.81 115 LEU A N 1
ATOM 855 C CA . LEU A 1 115 ? 17.388 -2.453 -10.342 1.00 83.81 115 LEU A CA 1
ATOM 856 C C . LEU A 1 115 ? 18.293 -1.230 -10.116 1.00 83.81 115 LEU A C 1
ATOM 858 O O . LEU A 1 115 ? 19.157 -0.935 -10.946 1.00 83.81 115 LEU A O 1
ATOM 862 N N . TRP A 1 116 ? 18.118 -0.538 -8.989 1.00 84.56 116 TRP A N 1
ATOM 863 C CA . TRP A 1 116 ? 18.973 0.579 -8.584 1.00 84.56 116 TRP A CA 1
ATOM 864 C C . TRP A 1 116 ? 20.355 0.100 -8.136 1.00 84.56 116 TRP A C 1
ATOM 866 O O . TRP A 1 116 ? 21.362 0.697 -8.512 1.00 84.56 116 TRP A O 1
ATOM 876 N N . ALA A 1 117 ? 20.421 -1.016 -7.405 1.00 82.44 117 ALA A N 1
ATOM 877 C CA . ALA A 1 117 ? 21.683 -1.601 -6.956 1.00 82.44 117 ALA A CA 1
ATOM 878 C C . ALA A 1 117 ? 22.552 -2.127 -8.116 1.00 82.44 117 ALA A C 1
ATOM 880 O O . ALA A 1 117 ? 23.775 -2.057 -8.050 1.00 82.44 117 ALA A O 1
ATOM 881 N N . SER A 1 118 ? 21.940 -2.629 -9.194 1.00 74.25 118 SER A N 1
ATOM 882 C CA . SER A 1 118 ? 22.635 -3.172 -10.374 1.00 74.25 118 SER A CA 1
ATOM 883 C C . SER A 1 118 ? 22.936 -2.134 -11.472 1.00 74.25 118 SER A C 1
ATOM 885 O O . SER A 1 118 ? 23.233 -2.509 -12.607 1.00 74.25 118 SER A O 1
ATOM 887 N N . GLY A 1 119 ? 22.870 -0.833 -11.163 1.00 67.75 119 GLY A N 1
ATOM 888 C CA . GLY A 1 119 ? 23.380 0.226 -12.042 1.00 67.75 119 GLY A CA 1
ATOM 889 C C . GLY A 1 119 ? 22.461 0.658 -13.190 1.00 67.75 119 GLY A C 1
ATOM 890 O O . GLY A 1 119 ? 22.963 1.091 -14.222 1.00 67.75 119 GLY A O 1
ATOM 891 N N . HIS A 1 120 ? 21.132 0.569 -13.035 1.00 71.06 120 HIS A N 1
ATOM 892 C CA . HIS A 1 120 ? 20.152 1.062 -14.023 1.00 71.06 120 HIS A CA 1
ATOM 893 C C . HIS A 1 120 ? 20.361 0.517 -15.447 1.00 71.06 120 HIS A C 1
ATOM 895 O O . HIS A 1 120 ? 20.342 1.249 -16.436 1.00 71.06 120 HIS A O 1
ATOM 901 N N . THR A 1 121 ? 20.543 -0.793 -15.579 1.00 81.44 121 THR A N 1
ATOM 902 C CA . THR A 1 121 ? 20.689 -1.422 -16.895 1.00 81.44 121 THR A CA 1
ATOM 903 C C . THR A 1 121 ? 19.325 -1.771 -17.497 1.00 81.44 121 THR A C 1
ATOM 905 O O . THR A 1 121 ? 18.471 -2.396 -16.864 1.00 81.44 121 THR A O 1
ATOM 908 N N . VAL A 1 122 ? 19.121 -1.404 -18.767 1.00 79.75 122 VAL A N 1
ATOM 909 C CA . VAL A 1 122 ? 17.884 -1.707 -19.517 1.00 79.75 122 VAL A CA 1
ATOM 910 C C . VAL A 1 122 ? 17.657 -3.219 -19.619 1.00 79.75 122 VAL A C 1
ATOM 912 O O . VAL A 1 122 ? 16.529 -3.687 -19.488 1.00 79.75 122 VAL A O 1
ATOM 915 N N . HIS A 1 123 ? 18.733 -3.995 -19.773 1.00 82.75 123 HIS A N 1
ATOM 916 C CA . HIS A 1 123 ? 18.670 -5.455 -19.840 1.00 82.75 123 HIS A CA 1
ATOM 917 C C . HIS A 1 123 ? 18.042 -6.071 -18.579 1.00 82.75 123 HIS A C 1
ATOM 919 O O . HIS A 1 123 ? 17.208 -6.969 -18.679 1.00 82.75 123 HIS A O 1
ATOM 925 N N . HIS A 1 124 ? 18.407 -5.590 -17.385 1.00 82.56 124 HIS A N 1
ATOM 926 C CA . HIS A 1 124 ? 17.806 -6.080 -16.144 1.00 82.56 124 HIS A CA 1
ATOM 927 C C . HIS A 1 124 ? 16.321 -5.719 -16.054 1.00 82.56 124 HIS A C 1
ATOM 929 O O . HIS A 1 124 ? 15.519 -6.583 -15.713 1.00 82.56 124 HIS A O 1
ATOM 935 N N . ALA A 1 125 ? 15.933 -4.495 -16.424 1.00 82.50 125 ALA A N 1
ATOM 936 C CA . ALA A 1 125 ? 14.524 -4.096 -16.432 1.00 82.50 125 ALA A CA 1
ATOM 937 C C . ALA A 1 125 ? 13.671 -4.958 -17.376 1.00 82.50 125 ALA A C 1
ATOM 939 O O . ALA A 1 125 ? 12.610 -5.434 -16.981 1.00 82.50 125 ALA A O 1
ATOM 940 N N . VAL A 1 126 ? 14.149 -5.219 -18.597 1.00 84.62 126 VAL A N 1
ATOM 941 C CA . VAL A 1 126 ? 13.449 -6.078 -19.569 1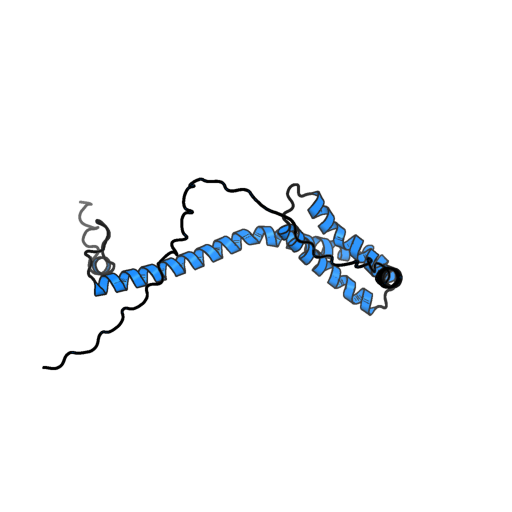.00 84.62 126 VAL A CA 1
ATOM 942 C C . VAL A 1 126 ? 13.343 -7.513 -19.053 1.00 84.62 126 VAL A C 1
ATOM 944 O O . VAL A 1 126 ? 12.289 -8.132 -19.182 1.00 84.62 126 VAL A O 1
ATOM 947 N N . ARG A 1 127 ? 14.402 -8.033 -18.417 1.00 87.06 127 ARG A N 1
ATOM 948 C CA . ARG A 1 127 ? 14.388 -9.368 -17.806 1.00 87.06 127 ARG A CA 1
ATOM 949 C C . ARG A 1 127 ? 13.346 -9.472 -16.694 1.00 87.06 127 ARG A C 1
ATOM 951 O O . ARG A 1 127 ? 12.600 -10.442 -16.684 1.00 87.06 127 ARG A O 1
ATOM 958 N N . LEU A 1 128 ? 13.260 -8.474 -15.811 1.00 86.25 128 LEU A N 1
ATOM 959 C CA . LEU A 1 128 ? 12.225 -8.417 -14.775 1.00 86.25 128 LEU A CA 1
ATOM 960 C C . LEU A 1 128 ? 10.817 -8.347 -15.385 1.00 86.25 128 LEU A C 1
ATOM 962 O O . LEU A 1 128 ? 9.919 -9.051 -14.949 1.00 86.25 128 LEU A O 1
ATOM 966 N N . MET A 1 129 ? 10.618 -7.536 -16.424 1.00 84.62 129 MET A N 1
ATOM 967 C CA . MET A 1 129 ? 9.316 -7.424 -17.097 1.00 84.62 129 MET A CA 1
ATOM 968 C C . MET A 1 129 ? 8.927 -8.662 -17.908 1.00 84.62 129 MET A C 1
ATOM 970 O O . MET A 1 129 ? 7.749 -8.852 -18.195 1.00 84.62 129 MET A O 1
ATOM 974 N N . SER A 1 130 ? 9.884 -9.518 -18.258 1.00 88.38 130 SER A N 1
ATOM 975 C CA . SER A 1 130 ? 9.617 -10.780 -18.957 1.00 88.38 130 SER A CA 1
ATOM 976 C C . SER A 1 130 ? 9.355 -11.945 -17.996 1.00 88.38 130 SER A C 1
ATOM 978 O O . SER A 1 130 ? 8.937 -13.013 -18.436 1.00 88.38 130 SER A O 1
ATOM 980 N N . ASP A 1 131 ? 9.606 -11.765 -16.697 1.00 90.38 131 ASP A N 1
ATOM 981 C CA . ASP A 1 131 ? 9.451 -12.815 -15.697 1.00 90.38 131 ASP A CA 1
ATOM 982 C C . ASP A 1 131 ? 8.018 -12.858 -15.145 1.00 90.38 131 ASP A C 1
ATOM 984 O O . ASP A 1 131 ? 7.511 -11.886 -14.581 1.00 90.38 131 ASP A O 1
ATOM 988 N N . VAL A 1 132 ? 7.370 -14.019 -15.256 1.00 90.19 132 VAL A N 1
ATOM 989 C CA . VAL A 1 132 ? 6.023 -14.271 -14.724 1.00 90.19 132 VAL A CA 1
ATOM 990 C C . VAL A 1 132 ? 5.938 -14.043 -13.213 1.00 90.19 132 VAL A C 1
ATOM 992 O O . VAL A 1 132 ? 4.912 -13.567 -12.722 1.00 90.19 132 VAL A O 1
ATOM 995 N N . TYR A 1 133 ? 7.013 -14.321 -12.467 1.00 90.38 133 TYR A N 1
ATOM 996 C CA . TYR A 1 133 ? 7.029 -14.134 -11.017 1.00 90.38 133 TYR A CA 1
ATOM 997 C C . TYR A 1 133 ? 6.955 -12.655 -10.637 1.00 90.38 133 TYR A C 1
ATOM 999 O O . TYR A 1 133 ? 6.288 -12.304 -9.663 1.00 90.38 133 TYR A O 1
ATOM 1007 N N . THR A 1 134 ? 7.573 -11.773 -11.426 1.00 88.00 134 THR A N 1
ATOM 1008 C CA . THR A 1 134 ? 7.490 -10.324 -11.212 1.00 88.00 134 THR A CA 1
ATOM 1009 C C . THR A 1 134 ? 6.049 -9.839 -11.338 1.00 88.00 134 THR A C 1
ATOM 1011 O O . THR A 1 134 ? 5.549 -9.156 -10.441 1.00 88.00 134 THR A O 1
ATOM 1014 N N . TRP A 1 135 ? 5.337 -10.269 -12.382 1.00 90.19 135 TRP A N 1
ATOM 1015 C CA . TRP A 1 135 ? 3.918 -9.953 -12.544 1.00 90.19 135 TRP A CA 1
ATOM 1016 C C . TRP A 1 135 ? 3.072 -10.529 -11.408 1.00 90.19 135 TRP A C 1
ATOM 1018 O O . TRP A 1 135 ? 2.254 -9.810 -10.836 1.00 90.19 135 TRP A O 1
ATOM 1028 N N . ALA A 1 136 ? 3.288 -11.791 -11.029 1.00 90.94 136 ALA A N 1
ATOM 1029 C CA . ALA A 1 136 ? 2.542 -12.433 -9.949 1.00 90.94 136 ALA A CA 1
ATOM 1030 C C . ALA A 1 136 ? 2.657 -11.658 -8.624 1.00 90.94 136 ALA A C 1
ATOM 1032 O O . ALA A 1 136 ? 1.652 -11.418 -7.952 1.00 90.94 136 ALA A O 1
ATOM 1033 N N . VAL A 1 137 ? 3.855 -11.189 -8.267 1.00 90.00 137 VAL A N 1
ATOM 1034 C CA . VAL A 1 137 ? 4.062 -10.382 -7.053 1.00 90.00 137 VAL A CA 1
ATOM 1035 C C . VAL A 1 137 ? 3.371 -9.016 -7.156 1.00 90.00 137 VAL A C 1
ATOM 1037 O O . VAL A 1 137 ? 2.736 -8.571 -6.203 1.00 90.00 137 VAL A O 1
ATOM 1040 N N . MET A 1 138 ? 3.420 -8.355 -8.315 1.00 88.50 138 MET A N 1
ATOM 1041 C CA . MET A 1 138 ? 2.744 -7.064 -8.512 1.00 88.50 138 MET A CA 1
ATOM 1042 C C . MET A 1 138 ? 1.213 -7.189 -8.434 1.00 88.50 138 MET A C 1
ATOM 1044 O O . MET A 1 138 ? 0.551 -6.376 -7.781 1.00 88.50 138 MET A O 1
ATOM 1048 N N . TYR A 1 139 ? 0.639 -8.231 -9.043 1.00 90.81 139 TYR A N 1
ATOM 1049 C CA . TYR A 1 139 ? -0.799 -8.500 -8.979 1.00 90.81 139 TYR A CA 1
ATOM 1050 C C . TYR A 1 139 ? -1.252 -8.916 -7.581 1.00 90.81 139 TYR A C 1
ATOM 1052 O O . TYR A 1 139 ? -2.286 -8.440 -7.117 1.00 90.81 139 TYR A O 1
ATOM 1060 N N . THR A 1 140 ? -0.484 -9.755 -6.882 1.00 92.00 140 THR A N 1
ATOM 1061 C CA . THR A 1 140 ? -0.808 -10.148 -5.500 1.00 92.00 140 THR A CA 1
ATOM 1062 C C . THR A 1 140 ? -0.739 -8.959 -4.551 1.00 92.00 140 THR A C 1
ATOM 1064 O O . THR A 1 140 ? -1.659 -8.778 -3.761 1.00 92.00 140 THR A O 1
ATOM 1067 N N . ALA A 1 141 ? 0.265 -8.088 -4.673 1.00 92.31 141 ALA A N 1
ATOM 1068 C CA . ALA A 1 141 ? 0.336 -6.854 -3.893 1.00 92.31 141 ALA A CA 1
ATOM 1069 C C . ALA A 1 141 ? -0.896 -5.959 -4.123 1.00 92.31 141 ALA A C 1
ATOM 1071 O O . ALA A 1 141 ? -1.512 -5.488 -3.167 1.00 92.31 141 ALA A O 1
ATOM 1072 N N . ALA A 1 142 ? -1.321 -5.782 -5.378 1.00 90.50 142 ALA A N 1
ATOM 1073 C CA . ALA A 1 142 ? -2.542 -5.041 -5.697 1.00 90.50 142 ALA A CA 1
ATOM 1074 C C . ALA A 1 142 ? -3.807 -5.712 -5.129 1.00 90.50 142 ALA A C 1
ATOM 1076 O O . ALA A 1 142 ? -4.666 -5.038 -4.554 1.00 90.50 142 ALA A O 1
ATOM 1077 N N . ALA A 1 143 ? -3.906 -7.039 -5.248 1.00 89.38 143 ALA A N 1
ATOM 1078 C CA . ALA A 1 143 ? -5.016 -7.825 -4.719 1.00 89.38 143 ALA A CA 1
ATOM 1079 C C . ALA A 1 143 ? -5.095 -7.749 -3.188 1.00 89.38 143 ALA A C 1
ATOM 1081 O O . ALA A 1 143 ? -6.190 -7.632 -2.645 1.00 89.38 143 ALA A O 1
ATOM 1082 N N . LEU A 1 144 ? -3.956 -7.729 -2.489 1.00 93.62 144 LEU A N 1
ATOM 1083 C CA . LEU A 1 144 ? -3.902 -7.506 -1.043 1.00 93.62 144 LEU A CA 1
ATOM 1084 C C . LEU A 1 144 ? -4.427 -6.121 -0.659 1.00 93.62 144 LEU A C 1
ATOM 1086 O O . LEU A 1 144 ? -5.135 -6.004 0.337 1.00 93.62 144 LEU A O 1
ATOM 1090 N N . GLY A 1 145 ? -4.160 -5.092 -1.467 1.00 90.38 145 GLY A N 1
ATOM 1091 C CA . GLY A 1 145 ? -4.757 -3.768 -1.278 1.00 90.38 145 GLY A CA 1
ATOM 1092 C C . GLY A 1 145 ? -6.287 -3.803 -1.341 1.00 90.38 145 GLY A C 1
ATOM 1093 O O . GLY A 1 145 ? -6.956 -3.237 -0.477 1.00 90.38 145 GLY A O 1
ATOM 1094 N N . VAL A 1 146 ? -6.853 -4.524 -2.315 1.00 89.06 146 VAL A N 1
ATOM 1095 C CA . VAL A 1 146 ? -8.309 -4.750 -2.405 1.00 89.06 146 VAL A CA 1
ATOM 1096 C C . VAL A 1 146 ? -8.815 -5.584 -1.224 1.00 89.06 146 VAL A C 1
ATOM 1098 O O . VAL A 1 146 ? -9.825 -5.235 -0.616 1.00 89.06 146 VAL A O 1
ATOM 1101 N N . GLY A 1 147 ? -8.095 -6.638 -0.841 1.00 91.06 147 GLY A N 1
ATOM 1102 C CA . GLY A 1 147 ? -8.424 -7.470 0.316 1.00 91.06 147 GLY A CA 1
ATOM 1103 C C . GLY A 1 147 ? -8.451 -6.680 1.627 1.00 91.06 147 GLY A C 1
ATOM 1104 O O . GLY A 1 147 ? -9.356 -6.862 2.439 1.00 91.06 147 GLY A O 1
ATOM 1105 N N . ALA A 1 148 ? -7.529 -5.733 1.812 1.00 90.94 148 ALA A N 1
ATOM 1106 C CA . ALA A 1 148 ? -7.508 -4.847 2.973 1.00 90.94 148 ALA A CA 1
ATOM 1107 C C . ALA A 1 148 ? -8.761 -3.959 3.047 1.00 90.94 148 ALA A C 1
ATOM 1109 O O . ALA A 1 148 ? -9.288 -3.722 4.133 1.00 90.94 148 ALA A O 1
ATOM 1110 N N . LEU A 1 149 ? -9.283 -3.515 1.901 1.00 90.25 149 LEU A N 1
ATOM 1111 C CA . LEU A 1 149 ? -10.517 -2.725 1.833 1.00 90.25 149 LEU A CA 1
ATOM 1112 C C . LEU A 1 149 ? -11.756 -3.556 2.182 1.00 90.25 149 LEU A C 1
ATOM 1114 O O . LEU A 1 149 ? -12.681 -3.035 2.798 1.00 90.25 149 LEU A O 1
ATOM 1118 N N . TRP A 1 150 ? -11.759 -4.845 1.841 1.00 90.50 150 TRP A N 1
ATOM 1119 C CA . TRP A 1 150 ? -12.811 -5.783 2.243 1.00 90.50 150 TRP A CA 1
ATOM 1120 C C . TRP A 1 150 ? -12.746 -6.127 3.734 1.00 90.50 150 TRP A C 1
ATOM 1122 O O . TRP A 1 150 ? -13.779 -6.253 4.392 1.00 90.50 150 TRP A O 1
ATOM 1132 N N . LEU A 1 151 ? -11.538 -6.249 4.284 1.00 92.00 151 LEU A N 1
ATOM 1133 C CA . LEU A 1 151 ? -11.328 -6.552 5.698 1.00 92.00 151 LEU A CA 1
ATOM 1134 C C . LEU A 1 151 ? -11.574 -5.331 6.604 1.00 92.00 151 LEU A C 1
ATOM 1136 O O . LEU A 1 151 ? -12.012 -5.484 7.744 1.00 92.00 151 LEU A O 1
ATOM 1140 N N . GLY A 1 152 ? -11.347 -4.121 6.087 1.00 91.00 152 GLY A N 1
ATOM 1141 C CA . GLY A 1 152 ? -11.544 -2.846 6.779 1.00 91.00 152 GLY A CA 1
ATOM 1142 C C . GLY A 1 152 ? -12.862 -2.725 7.560 1.00 91.00 152 GLY A C 1
ATOM 1143 O O . GLY A 1 152 ? -12.804 -2.511 8.774 1.00 91.00 152 GLY A O 1
ATOM 1144 N N . PRO A 1 153 ? -14.048 -2.886 6.937 1.00 89.88 153 PRO A N 1
ATOM 1145 C CA . PRO A 1 153 ? -15.325 -2.783 7.645 1.00 89.88 153 PRO A CA 1
ATOM 1146 C C . PRO A 1 153 ? -15.512 -3.864 8.717 1.00 89.88 153 PRO A C 1
ATOM 1148 O O . PRO A 1 153 ? -16.091 -3.576 9.762 1.00 89.88 153 PRO A O 1
ATOM 1151 N N . GLN A 1 154 ? -14.986 -5.075 8.512 1.00 92.00 154 GLN A N 1
ATOM 1152 C CA . GLN A 1 154 ? -15.076 -6.156 9.501 1.00 92.00 154 GLN A CA 1
ATOM 1153 C C . GLN A 1 154 ? -14.286 -5.810 10.765 1.00 92.00 154 GLN A C 1
ATOM 1155 O O . GLN A 1 154 ? -14.787 -5.920 11.885 1.00 92.00 154 GLN A O 1
ATOM 1160 N N . VAL A 1 155 ? -13.062 -5.309 10.587 1.00 92.19 155 VAL A N 1
ATOM 1161 C CA . VAL A 1 155 ? -12.221 -4.851 11.698 1.00 92.19 155 VAL A CA 1
ATOM 1162 C C . VAL A 1 155 ? -12.863 -3.652 12.394 1.00 92.19 155 VAL A C 1
ATOM 1164 O O . VAL A 1 155 ? -12.929 -3.617 13.623 1.00 92.19 155 VAL A O 1
ATOM 1167 N N . ALA A 1 156 ? -13.395 -2.696 11.628 1.00 91.88 156 ALA A N 1
ATOM 1168 C CA . ALA A 1 156 ? -14.085 -1.535 12.179 1.00 91.88 156 ALA A CA 1
ATOM 1169 C C . ALA A 1 156 ? -15.307 -1.937 13.023 1.00 91.88 156 ALA A C 1
ATOM 1171 O O . ALA A 1 156 ? -15.486 -1.411 14.123 1.00 91.88 156 ALA A O 1
ATOM 1172 N N . ALA A 1 157 ? -16.103 -2.909 12.564 1.00 92.50 157 ALA A N 1
ATOM 1173 C CA . ALA A 1 157 ? -17.246 -3.429 13.307 1.00 92.50 157 ALA A CA 1
ATOM 1174 C C . ALA A 1 157 ? -16.816 -4.031 14.655 1.00 92.50 157 ALA A C 1
ATOM 1176 O O . ALA A 1 157 ? -17.360 -3.658 15.698 1.00 92.50 157 ALA A O 1
ATOM 1177 N N . ILE A 1 158 ? -15.783 -4.879 14.663 1.00 93.75 158 ILE A N 1
ATOM 1178 C CA . ILE A 1 158 ? -15.251 -5.502 15.886 1.00 93.75 158 ILE A CA 1
ATOM 1179 C C . ILE A 1 158 ? -14.758 -4.435 16.870 1.00 93.75 158 ILE A C 1
ATOM 1181 O O . ILE A 1 158 ? -15.143 -4.437 18.042 1.00 93.75 158 ILE A O 1
ATOM 1185 N N . VAL A 1 159 ? -13.946 -3.486 16.397 1.00 94.38 159 VAL A N 1
ATOM 1186 C CA . VAL A 1 159 ? -13.403 -2.408 17.236 1.00 94.38 159 VAL A CA 1
ATOM 1187 C C . VAL A 1 159 ? -14.525 -1.538 17.801 1.00 94.38 159 VAL A C 1
ATOM 1189 O O . VAL A 1 159 ? -14.518 -1.226 18.993 1.00 94.38 159 VAL A O 1
ATOM 1192 N N . SER A 1 160 ? -15.520 -1.188 16.982 1.00 93.50 160 SER A N 1
ATOM 1193 C CA . SER A 1 160 ? -16.667 -0.390 17.424 1.00 93.50 160 SER A CA 1
ATOM 1194 C C . SER A 1 160 ? -17.474 -1.097 18.516 1.00 93.50 160 SER A C 1
ATOM 1196 O O . SER A 1 160 ? -17.848 -0.459 19.499 1.00 93.50 160 SER A O 1
ATOM 1198 N N . ASN A 1 161 ? -17.655 -2.419 18.415 1.00 94.69 161 ASN A N 1
ATOM 1199 C CA . ASN A 1 161 ? -18.344 -3.213 19.427 1.00 94.69 161 ASN A CA 1
ATOM 1200 C C . ASN A 1 161 ? -17.555 -3.239 20.748 1.00 94.69 161 ASN A C 1
ATOM 1202 O O . ASN A 1 161 ? -18.104 -2.959 21.812 1.00 94.69 161 ASN A O 1
ATOM 1206 N N . ILE A 1 162 ? -16.238 -3.462 20.693 1.00 94.75 162 ILE A N 1
ATOM 1207 C CA . ILE A 1 162 ? -15.376 -3.436 21.887 1.00 94.75 162 ILE A CA 1
ATOM 1208 C C . ILE A 1 162 ? -15.437 -2.068 22.579 1.00 94.75 162 ILE A C 1
ATOM 1210 O O . ILE A 1 162 ? -15.565 -1.985 23.805 1.00 94.75 162 ILE A O 1
ATOM 1214 N N . LEU A 1 163 ? -15.365 -0.982 21.807 1.00 94.56 163 LEU A N 1
ATOM 1215 C CA . LEU A 1 163 ? -15.476 0.376 22.338 1.00 94.56 163 LEU A CA 1
ATOM 1216 C C . LEU A 1 163 ? -16.867 0.644 22.928 1.00 94.56 163 LEU A C 1
ATOM 1218 O O . LEU A 1 163 ? -16.964 1.247 23.999 1.00 94.56 163 LEU A O 1
ATOM 1222 N N . ALA A 1 164 ? -17.930 0.156 22.285 1.00 93.44 164 ALA A N 1
ATOM 1223 C CA . ALA A 1 164 ? -19.296 0.268 22.784 1.00 93.44 164 ALA A CA 1
ATOM 1224 C C . ALA A 1 164 ? -19.471 -0.465 24.122 1.00 93.44 164 ALA A C 1
ATOM 1226 O O . ALA A 1 164 ? -20.016 0.113 25.061 1.00 93.44 164 ALA A O 1
ATOM 1227 N N . VAL A 1 165 ? -18.944 -1.686 24.254 1.00 94.44 165 VAL A N 1
ATOM 1228 C CA . VAL A 1 165 ? -18.969 -2.457 25.509 1.00 94.44 165 VAL A CA 1
ATOM 1229 C C . VAL A 1 165 ? -18.212 -1.727 26.620 1.00 94.44 165 VAL A C 1
ATOM 1231 O O . VAL A 1 165 ? -18.715 -1.607 27.735 1.00 94.44 165 VAL A O 1
ATOM 1234 N N . ARG A 1 166 ? -17.028 -1.173 26.329 1.00 93.75 166 ARG A N 1
ATOM 1235 C CA . ARG A 1 166 ? -16.263 -0.380 27.310 1.00 93.75 166 ARG A CA 1
ATOM 1236 C C . ARG A 1 166 ? -17.027 0.860 27.764 1.00 93.75 166 ARG A C 1
ATOM 1238 O O . ARG A 1 166 ? -17.044 1.167 28.955 1.00 93.75 166 ARG A O 1
ATOM 1245 N N . LYS A 1 167 ? -17.669 1.561 26.827 1.00 93.88 167 LYS A N 1
ATOM 1246 C CA . LYS A 1 167 ? -18.481 2.742 27.133 1.00 93.88 167 LYS A CA 1
ATOM 1247 C C . LYS A 1 167 ? -19.688 2.374 27.999 1.00 93.88 167 LYS A C 1
ATOM 1249 O O . LYS A 1 167 ? -19.923 3.062 28.986 1.00 93.88 167 LYS A O 1
ATOM 1254 N N . ARG A 1 168 ? -20.391 1.277 27.684 1.00 92.56 168 ARG A N 1
ATOM 1255 C CA . ARG A 1 168 ? -21.513 0.754 28.487 1.00 92.56 168 ARG A CA 1
ATOM 1256 C C . ARG A 1 168 ? -21.087 0.453 29.923 1.00 92.56 168 ARG A C 1
ATOM 1258 O O . ARG A 1 168 ? -21.642 1.046 30.836 1.00 92.56 168 ARG A O 1
ATOM 1265 N N . ARG A 1 169 ? -20.010 -0.317 30.117 1.00 92.94 169 ARG A N 1
ATOM 1266 C CA . ARG A 1 169 ? -19.482 -0.643 31.457 1.00 92.94 169 ARG A CA 1
ATOM 1267 C C . ARG A 1 169 ? -19.118 0.591 32.281 1.00 92.94 169 ARG A C 1
ATOM 1269 O O . ARG A 1 169 ? -19.363 0.630 33.479 1.00 92.94 169 ARG A O 1
ATOM 1276 N N . LYS A 1 170 ? -18.533 1.617 31.650 1.00 94.12 170 LYS A N 1
ATOM 1277 C CA . LYS A 1 170 ? -18.209 2.874 32.340 1.00 94.12 170 LYS A CA 1
ATOM 1278 C C . LYS A 1 170 ? -19.474 3.603 32.800 1.00 94.12 170 LYS A C 1
ATOM 1280 O O . LYS A 1 170 ? -19.499 4.116 33.912 1.00 94.12 170 LYS A O 1
ATOM 1285 N N . LEU A 1 171 ? -20.501 3.657 31.952 1.00 92.25 171 LEU A N 1
ATOM 1286 C CA . LEU A 1 171 ? -21.778 4.284 32.292 1.00 92.25 171 LEU A CA 1
ATOM 1287 C C . LEU A 1 171 ? -22.519 3.499 33.376 1.00 92.25 171 LEU A C 1
ATOM 1289 O O . LEU A 1 171 ? -23.050 4.112 34.291 1.00 92.25 171 LEU A O 1
ATOM 1293 N N . GLU A 1 172 ? -22.498 2.169 33.318 1.00 91.69 172 GLU A N 1
ATOM 1294 C CA . GLU A 1 172 ? -23.066 1.294 34.350 1.00 91.69 172 GLU A CA 1
ATOM 1295 C C . GLU A 1 172 ? -22.362 1.476 35.699 1.00 91.69 172 GLU A C 1
ATOM 1297 O O . GLU A 1 172 ? -23.031 1.579 36.721 1.00 91.69 172 GLU A O 1
ATOM 1302 N N . ALA A 1 173 ? -21.031 1.604 35.715 1.00 90.94 173 ALA A N 1
ATOM 1303 C CA . ALA A 1 173 ? -20.280 1.877 36.940 1.00 90.94 173 ALA A CA 1
ATOM 1304 C C . ALA A 1 173 ? -20.632 3.247 37.548 1.00 90.94 173 ALA A C 1
ATOM 1306 O O . ALA A 1 173 ? -20.813 3.358 38.757 1.00 90.94 173 ALA A O 1
ATOM 1307 N N . VAL A 1 174 ? -20.771 4.284 36.712 1.00 90.88 174 VAL A N 1
ATOM 1308 C CA . VAL A 1 174 ? -21.211 5.615 37.166 1.00 90.88 174 VAL A CA 1
ATOM 1309 C C . VAL A 1 174 ? -22.659 5.570 37.656 1.00 90.88 174 VAL A C 1
ATOM 1311 O O . VAL A 1 174 ? -22.958 6.130 38.705 1.00 90.88 174 VAL A O 1
ATOM 1314 N N . ARG A 1 175 ? -23.548 4.866 36.945 1.00 86.94 175 ARG A N 1
ATOM 1315 C CA . ARG A 1 175 ? -24.943 4.656 37.355 1.00 86.94 175 ARG A CA 1
ATOM 1316 C C . ARG A 1 175 ? -25.012 3.971 38.719 1.00 86.94 175 ARG A C 1
ATOM 1318 O O . ARG A 1 175 ? -25.756 4.424 39.577 1.00 86.94 175 ARG A O 1
ATOM 1325 N N . ALA A 1 176 ? -24.223 2.921 38.931 1.00 87.25 176 ALA A N 1
ATOM 1326 C CA . ALA A 1 176 ? -24.174 2.201 40.198 1.00 87.25 176 ALA A CA 1
ATOM 1327 C C . ALA A 1 176 ? -23.671 3.083 41.353 1.00 87.25 176 ALA A C 1
ATOM 1329 O O . ALA A 1 176 ? -24.251 3.042 42.432 1.00 87.25 176 ALA A O 1
ATOM 1330 N N . ALA A 1 177 ? -22.648 3.912 41.120 1.00 88.62 177 ALA A N 1
ATOM 1331 C CA . ALA A 1 177 ? -22.152 4.856 42.123 1.00 88.62 177 ALA A CA 1
ATOM 1332 C C . ALA A 1 177 ? -23.196 5.927 42.489 1.00 88.62 177 ALA A C 1
ATOM 1334 O O . ALA A 1 177 ? -23.391 6.224 43.662 1.00 88.62 177 ALA A O 1
ATOM 1335 N N . LEU A 1 178 ? -23.921 6.462 41.500 1.00 88.56 178 LEU A N 1
ATOM 1336 C CA . LEU A 1 178 ? -24.991 7.435 41.748 1.00 88.56 178 LEU A CA 1
ATOM 1337 C C . LEU A 1 178 ? -26.160 6.821 42.526 1.00 88.56 178 LEU A C 1
ATOM 1339 O O . LEU A 1 178 ? -26.695 7.467 43.417 1.00 88.56 178 LEU A O 1
ATOM 1343 N N . LEU A 1 179 ? -26.538 5.575 42.229 1.00 86.50 179 LEU A N 1
ATOM 1344 C CA . LEU A 1 179 ? -27.582 4.871 42.982 1.00 86.50 179 LEU A CA 1
ATOM 1345 C C . LEU A 1 179 ? -27.163 4.568 44.427 1.00 86.50 179 LEU A C 1
ATOM 1347 O O . LEU A 1 179 ? -28.021 4.518 45.304 1.00 86.50 179 LEU A O 1
ATOM 1351 N N . ASP A 1 180 ? -25.868 4.366 44.682 1.00 83.62 180 ASP A N 1
ATOM 1352 C CA . ASP A 1 180 ? -25.337 4.182 46.037 1.00 83.62 180 ASP A CA 1
ATOM 1353 C C . ASP A 1 180 ? -25.439 5.469 46.867 1.00 83.62 180 ASP A C 1
ATOM 1355 O O . ASP A 1 180 ? -25.871 5.436 48.015 1.00 83.62 180 ASP A O 1
ATOM 1359 N N . GLU A 1 181 ? -25.096 6.608 46.264 1.00 86.12 181 GLU A N 1
ATOM 1360 C CA . GLU A 1 181 ? -25.128 7.912 46.930 1.00 86.12 181 GLU A CA 1
ATOM 1361 C C . GLU A 1 181 ? -26.547 8.494 47.072 1.00 86.12 181 GLU A C 1
ATOM 1363 O O . GLU A 1 181 ? -26.852 9.118 48.087 1.00 86.12 181 GLU A O 1
ATOM 1368 N N . TRP A 1 182 ? -27.408 8.319 46.064 1.00 85.19 182 TRP A N 1
ATOM 1369 C CA . TRP A 1 182 ? -28.687 9.039 45.954 1.00 85.19 182 TRP A CA 1
ATOM 1370 C C . TRP A 1 182 ? -29.923 8.153 46.162 1.00 85.19 182 TRP A C 1
ATOM 1372 O O . TRP A 1 182 ? -31.029 8.679 46.254 1.00 85.19 182 TRP A O 1
ATOM 1382 N N . GLY A 1 183 ? -29.759 6.833 46.279 1.00 78.12 183 GLY A N 1
ATOM 1383 C CA . GLY A 1 183 ? -30.870 5.895 46.441 1.00 78.12 183 GLY A CA 1
ATOM 1384 C C . GLY A 1 183 ? -31.577 5.534 45.128 1.00 78.12 183 GLY A C 1
ATOM 1385 O O . GLY A 1 183 ? -31.282 6.052 44.050 1.00 78.12 183 GLY A O 1
ATOM 1386 N N . THR A 1 184 ? -32.507 4.583 45.211 1.00 75.88 184 THR A N 1
ATOM 1387 C CA . THR A 1 184 ? -33.165 3.943 44.056 1.00 75.88 184 THR A CA 1
ATOM 1388 C C . THR A 1 184 ? -34.308 4.746 43.438 1.00 75.88 184 THR A C 1
ATOM 1390 O O . THR A 1 184 ? -34.800 4.357 42.383 1.00 75.88 184 THR A O 1
ATOM 1393 N N . ASP A 1 185 ? -34.683 5.885 44.021 1.00 75.69 185 ASP A N 1
ATOM 1394 C CA . ASP A 1 185 ? -35.795 6.731 43.555 1.00 75.69 185 ASP A CA 1
ATOM 1395 C C . ASP A 1 185 ? -35.549 7.362 42.169 1.00 75.69 185 ASP A C 1
ATOM 1397 O O . ASP A 1 185 ? -36.470 7.862 41.529 1.00 75.69 185 ASP A O 1
ATOM 1401 N N . LEU A 1 186 ? -34.303 7.333 41.684 1.00 70.81 186 LEU A N 1
ATOM 1402 C CA . LEU A 1 186 ? -33.912 7.818 40.356 1.00 70.81 186 LEU A CA 1
ATOM 1403 C C . LEU A 1 186 ? -33.998 6.737 39.261 1.00 70.81 186 LEU A C 1
ATOM 1405 O O . LEU A 1 186 ? -33.657 7.008 38.106 1.00 70.81 186 LEU A O 1
ATOM 1409 N N . LEU A 1 187 ? -34.393 5.504 39.602 1.00 78.75 187 LEU A N 1
ATOM 1410 C CA . LEU A 1 187 ? -34.589 4.438 38.621 1.00 78.75 187 LEU A CA 1
ATOM 1411 C C . LEU A 1 187 ? -35.896 4.660 37.842 1.00 78.75 187 LEU A C 1
ATOM 1413 O O . LEU A 1 187 ? -36.920 4.972 38.448 1.00 78.75 187 LEU A O 1
ATOM 1417 N N . PRO A 1 188 ? -35.894 4.481 36.508 1.00 76.06 188 PRO A N 1
ATOM 1418 C CA . PRO A 1 188 ? -37.131 4.405 35.741 1.00 76.06 188 PRO A CA 1
ATOM 1419 C C . PRO A 1 188 ? -38.042 3.311 36.310 1.00 76.06 188 PRO A C 1
ATOM 1421 O O . PRO A 1 188 ? -37.557 2.228 36.652 1.00 76.06 188 PRO A O 1
ATOM 1424 N N . GLU A 1 189 ? -39.349 3.574 36.392 1.00 69.75 189 GLU A N 1
ATOM 1425 C CA . GLU A 1 189 ? -40.324 2.598 36.889 1.00 69.75 189 GLU A CA 1
ATOM 1426 C C . GLU A 1 189 ? -40.188 1.266 36.129 1.00 69.75 189 GLU A C 1
ATOM 1428 O O . GLU A 1 189 ? -40.356 1.208 34.910 1.00 69.75 189 GLU A O 1
ATOM 1433 N N . GLY A 1 190 ? -39.834 0.198 36.852 1.00 69.25 190 GLY A N 1
ATOM 1434 C CA . GLY A 1 190 ? -39.626 -1.147 36.302 1.00 69.25 190 GLY A CA 1
ATOM 1435 C C . GLY A 1 190 ? -38.168 -1.623 36.208 1.00 69.25 190 GLY A C 1
ATOM 1436 O O . GLY A 1 190 ? -37.957 -2.807 35.956 1.00 69.25 190 GLY A O 1
ATOM 1437 N N . GLU A 1 191 ? -37.159 -0.775 36.447 1.00 68.12 191 GLU A N 1
ATOM 1438 C CA . GLU A 1 191 ? -35.762 -1.225 36.588 1.00 68.12 191 GLU A CA 1
ATOM 1439 C C . GLU A 1 191 ? -35.399 -1.464 38.063 1.00 68.12 191 GLU A C 1
ATOM 1441 O O . GLU A 1 191 ? -35.433 -0.550 38.881 1.00 68.12 191 GLU A O 1
ATOM 1446 N N . THR A 1 192 ? -35.006 -2.695 38.406 1.00 66.44 192 THR A N 1
ATOM 1447 C CA . THR A 1 192 ? -34.489 -3.044 39.741 1.00 66.44 192 THR A CA 1
ATOM 1448 C C . THR A 1 192 ? -33.029 -2.624 39.885 1.00 66.44 192 THR A C 1
ATOM 1450 O O . THR A 1 192 ? -32.233 -2.811 38.959 1.00 66.44 192 THR A O 1
ATOM 1453 N N . SER A 1 193 ? -32.642 -2.108 41.054 1.00 67.75 193 SER A N 1
ATOM 1454 C CA . SER A 1 193 ? -31.247 -1.755 41.324 1.00 67.75 193 SER A CA 1
ATOM 1455 C C . SER A 1 193 ? -30.344 -2.989 41.220 1.00 67.75 193 SER A C 1
ATOM 1457 O O . SER A 1 193 ? -30.755 -4.075 41.640 1.00 67.75 193 SER A O 1
ATOM 1459 N N . PRO A 1 194 ? -29.084 -2.865 40.754 1.00 64.25 194 PRO A N 1
ATOM 1460 C CA . PRO A 1 194 ? -28.121 -3.967 40.800 1.00 64.25 194 PRO A CA 1
ATOM 1461 C C . PRO A 1 194 ? -27.960 -4.591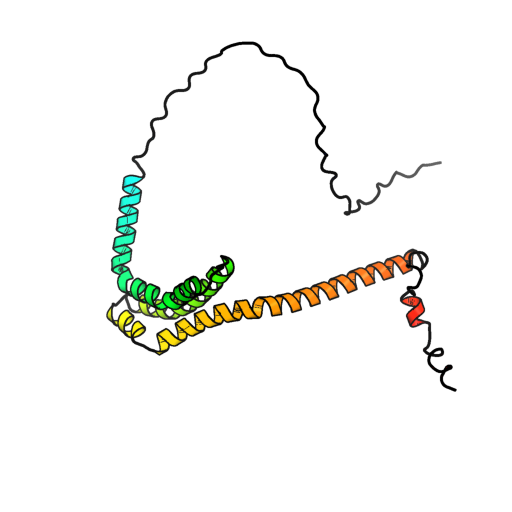 42.198 1.00 64.25 194 PRO A C 1
ATOM 1463 O O . PRO A 1 194 ? -27.595 -5.757 42.304 1.00 64.25 194 PRO A O 1
ATOM 1466 N N . ARG A 1 195 ? -28.251 -3.839 43.271 1.00 60.09 195 ARG A N 1
ATOM 1467 C CA . ARG A 1 195 ? -28.289 -4.351 44.651 1.00 60.09 195 ARG A CA 1
ATOM 1468 C C . ARG A 1 195 ? -29.461 -5.302 44.912 1.00 60.09 195 ARG A C 1
ATOM 1470 O O . ARG A 1 195 ? -29.261 -6.336 45.543 1.00 60.09 195 ARG A O 1
ATOM 1477 N N . ASP A 1 196 ? -30.641 -4.995 44.386 1.00 63.50 196 ASP A N 1
ATOM 1478 C CA . ASP A 1 196 ? -31.862 -5.783 44.596 1.00 63.50 196 ASP A CA 1
ATOM 1479 C C . ASP A 1 196 ? -31.833 -7.086 43.781 1.00 63.50 196 ASP A C 1
ATOM 1481 O O . ASP A 1 196 ? -32.359 -8.110 44.211 1.00 63.50 196 ASP A O 1
ATOM 1485 N N . ALA A 1 197 ? -31.141 -7.074 42.636 1.00 61.41 197 ALA A N 1
ATOM 1486 C CA . ALA A 1 197 ? -30.932 -8.252 41.794 1.00 61.41 197 ALA A CA 1
ATOM 1487 C C . ALA A 1 197 ? -29.998 -9.306 42.426 1.00 61.41 197 ALA A C 1
ATOM 1489 O O . ALA A 1 197 ? -30.120 -10.487 42.121 1.00 61.41 197 ALA A O 1
ATOM 1490 N N . ILE A 1 198 ? -29.074 -8.899 43.306 1.00 57.75 198 ILE A N 1
ATOM 1491 C CA . ILE A 1 198 ? -28.161 -9.811 44.025 1.00 57.75 198 ILE A CA 1
ATOM 1492 C C . ILE A 1 198 ? -28.838 -10.393 45.281 1.00 57.75 198 ILE A C 1
ATOM 1494 O O . ILE A 1 198 ? -28.478 -11.476 45.735 1.00 57.75 198 ILE A O 1
ATOM 1498 N N . GLY A 1 199 ? -29.824 -9.686 45.843 1.00 49.91 199 GLY A N 1
ATOM 1499 C CA . GLY A 1 199 ? -30.527 -10.074 47.070 1.00 49.91 199 GLY A CA 1
ATOM 1500 C C . GLY A 1 199 ? -31.764 -10.951 46.873 1.00 49.91 199 GLY A C 1
ATOM 1501 O O . GLY A 1 199 ? -32.308 -11.429 47.866 1.00 49.91 199 GLY A O 1
ATOM 1502 N N . LYS A 1 200 ? -32.220 -11.171 45.633 1.00 47.69 200 LYS A N 1
ATOM 1503 C CA . LYS A 1 200 ? -33.372 -12.028 45.339 1.00 47.69 200 LYS A CA 1
ATOM 1504 C C . LYS A 1 200 ? -32.883 -13.438 44.981 1.00 47.69 200 LYS A C 1
ATOM 1506 O O . LYS A 1 200 ? -32.524 -13.658 43.826 1.00 47.69 200 LYS A O 1
ATOM 1511 N N . PRO A 1 201 ? -32.830 -14.391 45.934 1.00 49.12 201 PRO A N 1
ATOM 1512 C CA . PRO A 1 201 ? -32.655 -15.785 45.572 1.00 49.12 201 PRO A CA 1
ATOM 1513 C C . PRO A 1 201 ? -33.812 -16.200 44.660 1.00 49.12 201 PRO A C 1
ATOM 1515 O O . PRO A 1 201 ? -34.945 -15.746 44.803 1.00 49.12 201 PRO A O 1
ATOM 1518 N N . ASP A 1 202 ? -33.494 -17.086 43.738 1.00 56.16 202 ASP A N 1
ATOM 1519 C CA . ASP A 1 202 ? -34.266 -17.720 42.668 1.00 56.16 202 ASP A CA 1
ATOM 1520 C C . ASP A 1 202 ? -35.533 -18.485 43.142 1.00 56.16 202 ASP A C 1
ATOM 1522 O O . ASP A 1 202 ? -36.114 -19.290 42.411 1.00 56.16 202 ASP A O 1
ATOM 1526 N N . SER A 1 203 ? -36.024 -18.208 44.354 1.00 52.69 203 SER A N 1
ATOM 1527 C CA . SER A 1 203 ? -37.171 -18.863 44.983 1.00 52.69 203 SER A CA 1
ATOM 1528 C C . SER A 1 203 ? -38.509 -18.595 44.287 1.00 52.69 203 SER A C 1
ATOM 1530 O O . SER A 1 203 ? -39.443 -19.370 44.476 1.00 52.69 203 SER A O 1
ATOM 1532 N N . GLU A 1 204 ? -38.619 -17.568 43.441 1.00 51.47 204 GLU A N 1
ATOM 1533 C CA . GLU A 1 204 ? -39.854 -17.287 42.692 1.00 51.47 204 GLU A CA 1
ATOM 1534 C C . GLU A 1 204 ? -39.962 -18.045 41.355 1.00 51.47 204 GLU A C 1
ATOM 1536 O O . GLU A 1 204 ? -41.051 -18.127 40.797 1.00 51.47 204 GLU A O 1
ATOM 1541 N N . ALA A 1 205 ? -38.890 -18.670 40.847 1.00 52.22 205 ALA A N 1
ATOM 1542 C CA . ALA A 1 205 ? -38.934 -19.377 39.557 1.00 52.22 205 ALA A CA 1
ATOM 1543 C C . ALA A 1 205 ? -39.455 -20.829 39.643 1.00 52.22 205 ALA A C 1
ATOM 1545 O O . ALA A 1 205 ? -39.613 -21.486 38.614 1.00 52.22 205 ALA A O 1
ATOM 1546 N N . THR A 1 206 ? -39.725 -21.346 40.850 1.00 50.72 206 THR A N 1
ATOM 1547 C CA . THR A 1 206 ? -40.037 -22.777 41.059 1.00 50.72 206 THR A CA 1
ATOM 1548 C C . THR A 1 206 ? -41.495 -23.052 41.471 1.00 50.72 206 THR A C 1
ATOM 1550 O O . THR A 1 206 ? -41.897 -24.210 41.494 1.00 50.72 206 THR A O 1
ATOM 1553 N N . CYS A 1 207 ? -42.325 -22.038 41.755 1.00 54.00 207 CYS A N 1
ATOM 1554 C CA . CYS A 1 207 ? -43.665 -22.268 42.329 1.00 54.00 207 CYS A CA 1
ATOM 1555 C C . CYS A 1 207 ? -44.827 -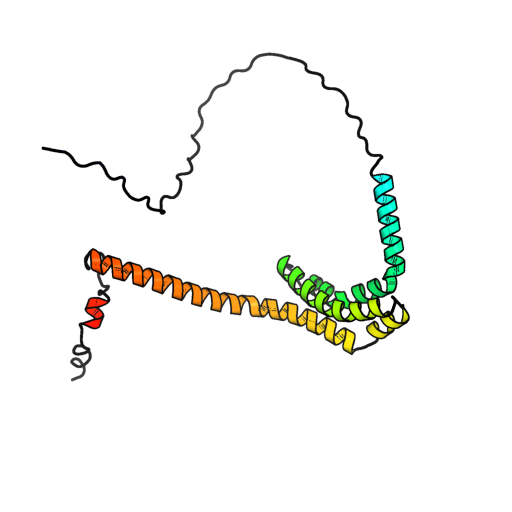22.384 41.314 1.00 54.00 207 CYS A C 1
ATOM 1557 O O . CYS A 1 207 ? -45.941 -22.685 41.722 1.00 54.00 207 CYS A O 1
ATOM 1559 N N . ASP A 1 208 ? -44.592 -22.205 40.008 1.00 49.56 208 ASP A N 1
ATOM 1560 C CA . ASP A 1 208 ? -45.668 -22.097 38.994 1.00 49.56 208 ASP A CA 1
ATOM 1561 C C . ASP A 1 208 ? -45.750 -23.294 38.016 1.00 49.56 208 ASP A C 1
ATOM 1563 O O . ASP A 1 208 ? -46.204 -23.170 36.878 1.00 49.56 208 ASP A O 1
ATOM 1567 N N . ARG A 1 209 ? -45.286 -24.486 38.428 1.00 50.75 209 ARG A N 1
ATOM 1568 C CA . ARG A 1 209 ? -45.356 -25.711 37.597 1.00 50.75 209 ARG A CA 1
ATOM 1569 C C . ARG A 1 209 ? -45.938 -26.942 38.313 1.00 50.75 209 ARG A C 1
ATOM 1571 O O . ARG A 1 209 ? -45.518 -28.059 38.016 1.00 50.75 209 ARG A O 1
ATOM 1578 N N . ALA A 1 210 ? -46.881 -26.747 39.233 1.00 44.19 210 ALA A N 1
ATOM 1579 C CA . ALA A 1 210 ? -47.650 -27.834 39.851 1.00 44.19 210 ALA A CA 1
ATOM 1580 C C . ALA A 1 210 ? -49.081 -27.884 39.304 1.00 44.19 210 ALA A C 1
ATOM 1582 O O . ALA A 1 210 ? -49.702 -26.803 39.204 1.00 44.19 210 ALA A O 1
#